Protein AF-A0A4U5LV97-F1 (afdb_monomer_lite)

pLDDT: mean 70.14, std 24.44, range [32.34, 98.31]

Structure (mmCIF, N/CA/C/O backbone):
data_AF-A0A4U5LV97-F1
#
_entry.id   AF-A0A4U5LV97-F1
#
loop_
_atom_site.group_PDB
_atom_site.id
_atom_site.type_symbol
_atom_site.label_atom_id
_atom_site.label_alt_id
_atom_site.label_comp_id
_atom_site.label_asym_id
_atom_site.label_entity_id
_atom_site.label_seq_id
_atom_site.pdbx_PDB_ins_code
_atom_site.Cartn_x
_atom_site.Cartn_y
_atom_site.Cartn_z
_atom_site.occupancy
_atom_site.B_iso_or_equiv
_atom_site.auth_seq_id
_atom_site.auth_comp_id
_atom_site.auth_asym_id
_atom_site.auth_atom_id
_atom_site.pdbx_PDB_model_num
ATOM 1 N N . MET A 1 1 ? 71.949 -24.404 18.103 1.00 37.41 1 MET A N 1
ATOM 2 C CA . MET A 1 1 ? 70.946 -25.163 17.322 1.00 37.41 1 MET A CA 1
ATOM 3 C C . MET A 1 1 ? 69.590 -24.549 17.677 1.00 37.41 1 MET A C 1
ATOM 5 O O . MET A 1 1 ? 69.228 -24.632 18.837 1.00 37.41 1 MET A O 1
ATOM 9 N N . VAL A 1 2 ? 69.086 -23.570 16.902 1.00 35.50 2 VAL A N 1
ATOM 10 C CA . VAL A 1 2 ? 68.100 -23.742 15.792 1.00 35.50 2 VAL A CA 1
ATOM 11 C C . VAL A 1 2 ? 66.784 -24.295 16.378 1.00 35.50 2 VAL A C 1
ATOM 13 O O . VAL A 1 2 ? 66.827 -25.350 16.983 1.00 35.50 2 VAL A O 1
ATOM 16 N N . SER A 1 3 ? 65.591 -23.698 16.304 1.00 36.34 3 SER A N 1
ATOM 17 C CA . SER A 1 3 ? 65.022 -22.690 15.409 1.00 36.34 3 SER A CA 1
ATOM 18 C C . SER A 1 3 ? 63.690 -22.170 15.973 1.00 36.34 3 SER A C 1
ATOM 20 O O . SER A 1 3 ? 62.988 -22.881 16.688 1.00 36.34 3 SER A O 1
ATOM 22 N N . SER A 1 4 ? 63.314 -20.961 15.552 1.00 41.22 4 SER A N 1
ATOM 23 C CA . SER A 1 4 ? 61.936 -20.461 15.457 1.00 41.22 4 SER A CA 1
ATOM 24 C C . SER A 1 4 ? 60.989 -21.461 14.786 1.00 41.22 4 SER A C 1
ATOM 26 O O . SER A 1 4 ? 61.430 -22.149 13.869 1.00 41.22 4 SER A O 1
ATOM 28 N N . SER A 1 5 ? 59.683 -21.421 15.086 1.00 39.91 5 SER A N 1
ATOM 29 C CA . SER A 1 5 ? 58.623 -21.539 14.062 1.00 39.91 5 SER A CA 1
ATOM 30 C C . SER A 1 5 ? 57.229 -21.197 14.592 1.00 39.91 5 SER A C 1
ATOM 32 O O . SER A 1 5 ? 56.853 -21.535 15.707 1.00 39.91 5 SER A O 1
ATOM 34 N N . ARG A 1 6 ? 56.502 -20.478 13.737 1.00 40.50 6 ARG A N 1
ATOM 35 C CA . ARG A 1 6 ? 55.123 -19.990 13.832 1.00 40.50 6 ARG A CA 1
ATOM 36 C C . ARG A 1 6 ? 54.090 -21.065 13.435 1.00 40.50 6 ARG A C 1
ATOM 38 O O . ARG A 1 6 ? 54.462 -22.041 12.797 1.00 40.50 6 ARG A O 1
ATOM 45 N N . VAL A 1 7 ? 52.816 -20.674 13.642 1.00 43.72 7 VAL A N 1
ATOM 46 C CA . VAL A 1 7 ? 51.550 -20.967 12.901 1.00 43.72 7 VAL A CA 1
ATOM 47 C C . VAL A 1 7 ? 50.863 -22.340 13.080 1.00 43.72 7 VAL A C 1
ATOM 49 O O . VAL A 1 7 ? 51.552 -23.291 13.426 1.00 43.72 7 VAL A O 1
ATOM 52 N N . PRO A 1 8 ? 49.550 -22.514 12.737 1.00 46.81 8 PRO A N 1
ATOM 53 C CA . PRO A 1 8 ? 48.423 -21.559 12.585 1.00 46.81 8 PRO A CA 1
ATOM 54 C C . PRO A 1 8 ? 47.023 -22.038 13.086 1.00 46.81 8 PRO A C 1
ATOM 56 O O . PRO A 1 8 ? 46.792 -23.186 13.446 1.00 46.81 8 PRO A O 1
ATOM 59 N N . SER A 1 9 ? 46.090 -21.078 13.004 1.00 39.53 9 SER A N 1
ATOM 60 C CA . SER A 1 9 ? 44.650 -21.093 12.688 1.00 39.53 9 SER A CA 1
ATOM 61 C C . SER A 1 9 ? 43.947 -22.324 12.071 1.00 39.53 9 SER A C 1
ATOM 63 O O . SER A 1 9 ? 44.475 -23.022 11.213 1.00 39.53 9 SER A O 1
ATOM 65 N N . THR A 1 10 ? 42.638 -22.352 12.382 1.00 42.59 10 THR A N 1
ATOM 66 C CA . THR A 1 10 ? 41.458 -22.864 11.639 1.00 42.59 10 THR A CA 1
ATOM 67 C C . THR A 1 10 ? 41.220 -24.372 11.542 1.00 42.59 10 THR A C 1
ATOM 69 O O . THR A 1 10 ? 41.797 -25.053 10.705 1.00 42.59 10 THR A O 1
ATOM 72 N N . LEU A 1 11 ? 40.214 -24.840 12.294 1.00 36.84 11 LEU A N 1
ATOM 73 C CA . LEU A 1 11 ? 39.454 -26.064 12.034 1.00 36.84 11 LEU A CA 1
ATOM 74 C C . LEU A 1 11 ? 37.966 -25.806 12.319 1.00 36.84 11 LEU A C 1
ATOM 76 O O . LEU A 1 11 ? 37.553 -25.760 13.472 1.00 36.84 11 LEU A O 1
ATOM 80 N N . THR A 1 12 ? 37.153 -25.677 11.271 1.00 45.09 12 THR A N 1
ATOM 81 C CA . THR A 1 12 ? 35.814 -26.282 11.265 1.00 45.09 12 THR A CA 1
ATOM 82 C C . THR A 1 12 ? 35.618 -26.965 9.918 1.00 45.09 12 THR A C 1
ATOM 84 O O . THR A 1 12 ? 35.937 -26.423 8.865 1.00 45.09 12 THR A O 1
ATOM 87 N N . VAL A 1 13 ? 35.220 -28.225 10.038 1.00 38.53 13 VAL A N 1
ATOM 88 C CA . VAL A 1 13 ? 35.047 -29.269 9.027 1.00 38.53 13 VAL A CA 1
ATOM 89 C C . VAL A 1 13 ? 33.693 -29.090 8.320 1.00 38.53 13 VAL A C 1
ATOM 91 O O . VAL A 1 13 ? 32.863 -28.331 8.810 1.00 38.53 13 VAL A O 1
ATOM 94 N N . TRP A 1 14 ? 33.488 -29.825 7.218 1.00 35.38 14 TRP A N 1
ATOM 95 C CA . TRP A 1 14 ? 32.284 -29.974 6.374 1.00 35.38 14 TRP A CA 1
ATOM 96 C C . TRP A 1 14 ? 32.288 -29.221 5.032 1.00 35.38 14 TRP A C 1
ATOM 98 O O . TRP A 1 14 ? 31.312 -28.576 4.667 1.00 35.38 14 TRP A O 1
ATOM 108 N N . ASP A 1 15 ? 33.344 -29.435 4.242 1.00 32.78 15 ASP A N 1
ATOM 109 C CA . ASP A 1 15 ? 33.212 -29.603 2.790 1.00 32.78 15 ASP A CA 1
ATOM 110 C C . ASP A 1 15 ? 33.367 -31.095 2.463 1.00 32.78 15 ASP A C 1
ATOM 112 O O . ASP A 1 15 ? 34.447 -31.659 2.628 1.00 32.78 15 ASP A O 1
ATOM 116 N N . VAL A 1 16 ? 32.291 -31.734 1.995 1.00 38.31 16 VAL A N 1
ATOM 117 C CA . VAL A 1 16 ? 32.366 -32.966 1.195 1.00 38.31 16 VAL A CA 1
ATOM 118 C C . VAL A 1 16 ? 31.295 -32.895 0.107 1.00 38.31 16 VAL A C 1
ATOM 120 O O . VAL A 1 16 ? 30.126 -33.202 0.326 1.00 38.31 16 VAL A O 1
ATOM 123 N N . LEU A 1 17 ? 31.731 -32.529 -1.095 1.00 37.53 17 LEU A N 1
ATOM 124 C CA . LEU A 1 17 ? 31.314 -33.218 -2.314 1.00 37.53 17 LEU A CA 1
ATOM 125 C C . LEU A 1 17 ? 32.443 -34.195 -2.680 1.00 37.53 17 LEU A C 1
ATOM 127 O O . LEU A 1 17 ? 33.613 -33.889 -2.443 1.00 37.53 17 LEU A O 1
ATOM 131 N N . PRO A 1 18 ? 32.126 -35.303 -3.362 1.00 47.28 18 PRO A N 1
ATOM 132 C CA . PRO A 1 18 ? 32.806 -35.466 -4.639 1.00 47.28 18 PRO A CA 1
ATOM 133 C C . PRO A 1 18 ? 31.840 -35.793 -5.775 1.00 47.28 18 PRO A C 1
ATOM 135 O O . PRO A 1 18 ? 30.966 -36.652 -5.690 1.00 47.28 18 PRO A O 1
ATOM 138 N N . ALA A 1 19 ? 32.066 -35.095 -6.883 1.00 34.09 19 ALA A N 1
ATOM 139 C CA . ALA A 1 19 ? 31.633 -35.500 -8.205 1.00 34.09 19 ALA A CA 1
ATOM 140 C C . ALA A 1 19 ? 32.510 -36.659 -8.708 1.00 34.09 19 ALA A C 1
ATOM 142 O O . ALA A 1 19 ? 33.699 -36.711 -8.403 1.00 34.09 19 ALA A O 1
ATOM 143 N N . THR A 1 20 ? 31.960 -37.536 -9.551 1.00 36.66 20 THR A N 1
ATOM 144 C CA . THR A 1 20 ? 32.378 -37.651 -10.965 1.00 36.66 20 THR A CA 1
ATOM 145 C C . THR A 1 20 ? 31.580 -38.718 -11.737 1.00 36.66 20 THR A C 1
ATOM 147 O O . THR A 1 20 ? 31.553 -39.877 -11.358 1.00 36.66 20 THR A O 1
ATOM 150 N N . LEU A 1 21 ? 31.014 -38.265 -12.873 1.00 34.69 21 LEU A N 1
ATOM 151 C CA . LEU A 1 21 ? 30.987 -38.894 -14.215 1.00 34.69 21 LEU A CA 1
ATOM 152 C C . LEU A 1 21 ? 30.194 -40.218 -14.385 1.00 34.69 21 LEU A C 1
ATOM 154 O O . LEU A 1 21 ? 30.431 -41.203 -13.710 1.00 34.69 21 LEU A O 1
ATOM 158 N N . LYS A 1 22 ? 29.276 -40.350 -15.355 1.00 32.34 22 LYS A N 1
ATOM 159 C CA . LYS A 1 22 ? 29.507 -40.173 -16.804 1.00 32.34 22 LYS A CA 1
ATOM 160 C C . LYS A 1 22 ? 28.193 -40.008 -17.595 1.00 32.34 22 LYS A C 1
ATOM 162 O O . LYS A 1 22 ? 27.140 -40.489 -17.197 1.00 32.34 22 LYS A O 1
ATOM 167 N N . ALA A 1 23 ? 28.315 -39.320 -18.727 1.00 33.44 23 ALA A N 1
ATOM 168 C CA . ALA A 1 23 ? 27.274 -38.922 -19.666 1.00 33.44 23 ALA A CA 1
ATOM 169 C C . ALA A 1 23 ? 26.669 -40.073 -20.490 1.00 33.44 23 ALA A C 1
ATOM 171 O O . ALA A 1 23 ? 27.368 -41.021 -20.841 1.00 33.44 23 ALA A O 1
ATOM 172 N N . SER A 1 24 ? 25.417 -39.896 -20.916 1.00 33.50 24 SER A N 1
ATOM 173 C CA . SER A 1 24 ? 24.921 -40.248 -22.256 1.00 33.50 24 SER A CA 1
ATOM 174 C C . SER A 1 24 ? 23.687 -39.394 -22.543 1.00 33.50 24 SER A C 1
ATOM 176 O O . SER A 1 24 ? 22.791 -39.287 -21.708 1.00 33.50 24 SER A O 1
ATOM 178 N N . GLY A 1 25 ? 23.709 -38.700 -23.679 1.00 35.88 25 GLY A N 1
ATOM 179 C CA . GLY A 1 25 ? 22.611 -37.865 -24.136 1.00 35.88 25 GLY A CA 1
ATOM 180 C C . GLY A 1 25 ? 21.543 -38.690 -24.835 1.00 35.88 25 GLY A C 1
ATOM 181 O O . GLY A 1 25 ? 21.870 -39.615 -25.563 1.00 35.88 25 GLY A O 1
ATOM 182 N N . ASP A 1 26 ? 20.292 -38.289 -24.646 1.00 33.78 26 ASP A N 1
ATOM 183 C CA . ASP A 1 26 ? 19.258 -38.403 -25.667 1.00 33.78 26 ASP A CA 1
ATOM 184 C C . ASP A 1 26 ? 18.212 -37.319 -25.411 1.00 33.78 26 ASP A C 1
ATOM 186 O O . ASP A 1 26 ? 17.523 -37.287 -24.391 1.00 33.78 26 ASP A O 1
ATOM 190 N N . ASN A 1 27 ? 18.160 -36.365 -26.335 1.00 41.91 27 ASN A N 1
ATOM 191 C CA . ASN A 1 27 ? 17.229 -35.251 -26.340 1.00 41.91 27 ASN A CA 1
ATOM 192 C C . ASN A 1 27 ? 16.311 -35.476 -27.543 1.00 41.91 27 ASN A C 1
ATOM 194 O O . ASN A 1 27 ? 16.689 -35.178 -28.676 1.00 41.91 27 ASN A O 1
ATOM 198 N N . SER A 1 28 ? 15.131 -36.057 -27.313 1.00 38.34 28 SER A N 1
ATOM 199 C CA . SER A 1 28 ? 14.116 -36.213 -28.357 1.00 38.34 28 SER A CA 1
ATOM 200 C C . SER A 1 28 ? 12.694 -35.958 -27.833 1.00 38.34 28 SER A C 1
ATOM 202 O O . SER A 1 28 ? 12.369 -36.326 -26.700 1.00 38.34 28 SER A O 1
ATOM 204 N N . PRO A 1 29 ? 11.842 -35.282 -28.629 1.00 44.22 29 PRO A N 1
ATOM 205 C CA . PRO A 1 29 ? 10.570 -34.716 -28.190 1.00 44.22 29 PRO A CA 1
ATOM 206 C C . PRO A 1 29 ? 9.454 -35.762 -28.039 1.00 44.22 29 PRO A C 1
ATOM 208 O O . PRO A 1 29 ? 9.266 -36.645 -28.872 1.00 44.22 29 PRO A O 1
ATOM 211 N N . ARG A 1 30 ? 8.654 -35.605 -26.977 1.00 44.75 30 ARG A N 1
ATOM 212 C CA . ARG A 1 30 ? 7.454 -36.408 -26.681 1.00 44.75 30 ARG A CA 1
ATOM 213 C C . ARG A 1 30 ? 6.441 -36.379 -27.845 1.00 44.75 30 ARG A C 1
ATOM 215 O O . ARG A 1 30 ? 6.095 -35.284 -28.299 1.00 44.75 30 ARG A O 1
ATOM 222 N N . PRO A 1 31 ? 5.879 -37.528 -28.268 1.00 41.66 31 PRO A N 1
ATOM 223 C CA . PRO A 1 31 ? 4.872 -37.565 -29.319 1.00 41.66 31 PRO A CA 1
ATOM 224 C C . PRO A 1 31 ? 3.500 -37.070 -28.838 1.00 41.66 31 PRO A C 1
ATOM 226 O O . PRO A 1 31 ? 3.046 -37.332 -27.722 1.00 41.66 31 PRO A O 1
ATOM 229 N N . ARG A 1 32 ? 2.846 -36.347 -29.748 1.00 41.28 32 ARG A N 1
ATOM 230 C CA . ARG A 1 32 ? 1.453 -35.889 -29.715 1.00 41.28 32 ARG A CA 1
ATOM 231 C C . ARG A 1 32 ? 0.520 -37.101 -29.813 1.00 41.28 32 ARG A C 1
ATOM 233 O O . ARG A 1 32 ? 0.648 -37.885 -30.747 1.00 41.28 32 ARG A O 1
ATOM 240 N N . ALA A 1 33 ? -0.436 -37.231 -28.897 1.00 39.78 33 ALA A N 1
ATOM 241 C CA . ALA A 1 33 ? -1.522 -38.202 -29.035 1.00 39.78 33 ALA A CA 1
ATOM 242 C C . ALA A 1 33 ? -2.488 -37.771 -30.165 1.00 39.78 33 ALA A C 1
ATOM 244 O O . ALA A 1 33 ? -2.767 -36.571 -30.285 1.00 39.78 33 ALA A O 1
ATOM 245 N N . PRO A 1 34 ? -2.991 -38.705 -30.996 1.00 47.12 34 PRO A N 1
ATOM 246 C CA . PRO A 1 34 ? -3.834 -38.378 -32.135 1.00 47.12 34 PRO A CA 1
ATOM 247 C C . PRO A 1 34 ? -5.306 -38.189 -31.757 1.00 47.12 34 PRO A C 1
ATOM 249 O O . PRO A 1 34 ? -5.880 -38.879 -30.916 1.00 47.12 34 PRO A O 1
ATOM 252 N N . SER A 1 35 ? -5.898 -37.241 -32.470 1.00 39.09 35 SER A N 1
ATOM 253 C CA . SER A 1 35 ? -7.310 -36.910 -32.569 1.00 39.09 35 SER A CA 1
ATOM 254 C C . SER A 1 35 ? -8.163 -38.128 -32.943 1.00 39.09 35 SER A C 1
ATOM 256 O O . SER A 1 35 ? -7.893 -38.786 -33.946 1.00 39.09 35 SER A O 1
ATOM 258 N N . ARG A 1 36 ? -9.251 -38.375 -32.205 1.00 36.50 36 ARG A N 1
ATOM 259 C CA . ARG A 1 36 ? -10.378 -39.182 -32.691 1.00 36.50 36 ARG A CA 1
ATOM 260 C C . ARG A 1 36 ? -11.544 -38.258 -33.010 1.00 36.50 36 ARG A C 1
ATOM 262 O O . ARG A 1 36 ? -12.063 -37.573 -32.134 1.00 36.50 36 ARG A O 1
ATOM 269 N N . ALA A 1 37 ? -11.890 -38.232 -34.288 1.00 36.97 37 ALA A N 1
ATOM 270 C CA . ALA A 1 37 ? -13.072 -37.586 -34.819 1.00 36.97 37 ALA A CA 1
ATOM 271 C C . ALA A 1 37 ? -14.254 -38.568 -34.867 1.00 36.97 37 ALA A C 1
ATOM 273 O O . ALA A 1 37 ? -14.058 -39.777 -34.987 1.00 36.97 37 ALA A O 1
ATOM 274 N N . SER A 1 38 ? -15.443 -37.960 -34.889 1.00 39.91 38 SER A N 1
ATOM 275 C CA . SER A 1 38 ? -16.701 -38.445 -35.476 1.00 39.91 38 SER A CA 1
ATOM 276 C C . SER A 1 38 ? -17.611 -39.310 -34.604 1.00 39.91 38 SER A C 1
ATOM 278 O O . SER A 1 38 ? -17.208 -40.345 -34.086 1.00 39.91 38 SER A O 1
ATOM 280 N N . GLY A 1 39 ? -18.890 -38.919 -34.545 1.00 35.56 39 GLY A N 1
ATOM 281 C CA . GLY A 1 39 ? -19.971 -39.830 -34.167 1.00 35.56 39 GLY A CA 1
ATOM 282 C C . GLY A 1 39 ? -21.166 -39.176 -33.489 1.00 35.56 39 GLY A C 1
ATOM 283 O O . GLY A 1 39 ? -21.361 -39.321 -32.290 1.00 35.56 39 GLY A O 1
ATOM 284 N N . THR A 1 40 ? -21.979 -38.479 -34.268 1.00 42.47 40 THR A N 1
ATOM 285 C CA . THR A 1 40 ? -23.364 -38.100 -33.975 1.00 42.47 40 THR A CA 1
ATOM 286 C C . THR A 1 40 ? -24.168 -39.289 -33.425 1.00 42.47 40 THR A C 1
ATOM 288 O O . THR A 1 40 ? -24.252 -40.320 -34.082 1.00 42.47 40 THR A O 1
ATOM 291 N N . SER A 1 41 ? -24.806 -39.148 -32.261 1.00 34.41 41 SER A N 1
ATOM 292 C CA . SER A 1 41 ? -26.048 -39.866 -31.930 1.00 34.41 41 SER A CA 1
ATOM 293 C C . SER A 1 41 ? -26.779 -39.176 -30.775 1.00 34.41 41 SER A C 1
ATOM 295 O O . SER A 1 41 ? -26.221 -38.902 -29.716 1.00 34.41 41 SER A O 1
ATOM 297 N N . SER A 1 42 ? -28.032 -38.827 -31.050 1.00 38.59 42 SER A N 1
ATOM 298 C CA . SER A 1 42 ? -29.007 -38.227 -30.141 1.00 38.59 42 SER A CA 1
ATOM 299 C C . SER A 1 42 ? -29.320 -39.131 -28.936 1.00 38.59 42 SER A C 1
ATOM 301 O O . SER A 1 42 ? -29.178 -40.351 -29.036 1.00 38.59 42 SER A O 1
ATOM 303 N N . PRO A 1 43 ? -29.792 -38.569 -27.806 1.00 45.97 43 PRO A N 1
ATOM 304 C CA . PRO A 1 43 ? -30.031 -39.328 -26.586 1.00 45.97 43 PRO A CA 1
ATOM 305 C C . PRO A 1 43 ? -31.367 -40.081 -26.651 1.00 45.97 43 PRO A C 1
ATOM 307 O O . PRO A 1 43 ? -32.412 -39.486 -26.908 1.00 45.97 43 PRO A O 1
ATOM 310 N N . GLN A 1 44 ? -31.347 -41.383 -26.360 1.00 35.38 44 GLN A N 1
ATOM 311 C CA . GLN A 1 44 ? -32.550 -42.139 -26.014 1.00 35.38 44 GLN A CA 1
ATOM 312 C C . GLN A 1 44 ? -32.761 -42.063 -24.501 1.00 35.38 44 GLN A C 1
ATOM 314 O O . GLN A 1 44 ? -32.093 -42.732 -23.717 1.00 35.38 44 GLN A O 1
ATOM 319 N N . SER A 1 45 ? -33.693 -41.208 -24.094 1.00 38.41 45 SER A N 1
ATOM 320 C CA . SER A 1 45 ? -34.262 -41.176 -22.751 1.00 38.41 45 SER A CA 1
ATOM 321 C C . SER A 1 45 ? -35.427 -42.165 -22.675 1.00 38.41 45 SER A C 1
ATOM 323 O O . SER A 1 45 ? -36.515 -41.875 -23.174 1.00 38.41 45 SER A O 1
ATOM 325 N N . SER A 1 46 ? -35.216 -43.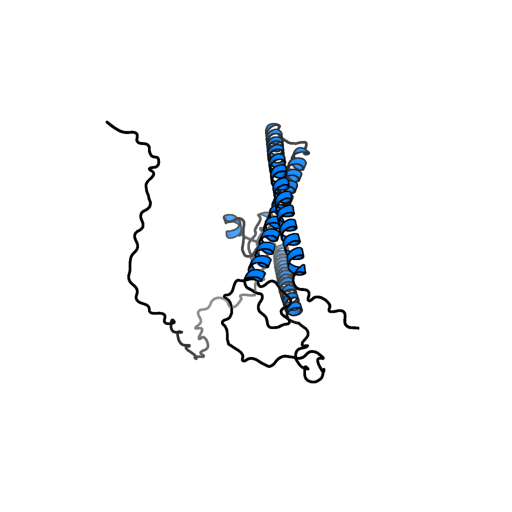319 -22.041 1.00 46.78 46 SER A N 1
ATOM 326 C CA . SER A 1 46 ? -36.300 -44.192 -21.587 1.00 46.78 46 SER A CA 1
ATOM 327 C C . SER A 1 46 ? -36.836 -43.688 -20.247 1.00 46.78 46 SER A C 1
ATOM 329 O O . SER A 1 46 ? -36.116 -43.578 -19.255 1.00 46.78 46 SER A O 1
ATOM 331 N N . SER A 1 47 ? -38.119 -43.361 -20.265 1.00 46.56 47 SER A N 1
ATOM 332 C CA . SER A 1 47 ? -38.953 -42.836 -19.194 1.00 46.56 47 SER A CA 1
ATOM 333 C C . SER A 1 47 ? -39.018 -43.722 -17.948 1.00 46.56 47 SER A C 1
ATOM 335 O O . SER A 1 47 ? -39.378 -44.895 -18.020 1.00 46.56 47 SER A O 1
ATOM 337 N N . SER A 1 48 ? -38.833 -43.112 -16.780 1.00 45.78 48 SER A N 1
ATOM 338 C CA . SER A 1 48 ? -39.517 -43.506 -15.545 1.00 45.78 48 SER A CA 1
ATOM 339 C C . SER A 1 48 ? -39.871 -42.228 -14.795 1.00 45.78 48 SER A C 1
ATOM 341 O O . SER A 1 48 ? -39.007 -41.435 -14.429 1.00 45.78 48 SER A O 1
ATOM 343 N N . GLY A 1 49 ? -41.173 -41.965 -14.733 1.00 44.16 49 GLY A N 1
ATOM 344 C CA . GLY A 1 49 ? -41.736 -40.658 -14.438 1.00 44.16 49 GLY A CA 1
ATOM 345 C C . GLY A 1 49 ? -41.468 -40.162 -13.023 1.00 44.16 49 GLY A C 1
ATOM 346 O O . GLY A 1 49 ? -41.625 -40.894 -12.050 1.00 44.16 49 GLY A O 1
ATOM 347 N N . ARG A 1 50 ? -41.163 -38.866 -12.936 1.00 40.41 50 ARG A N 1
ATOM 348 C CA . ARG A 1 50 ? -41.572 -37.982 -11.841 1.00 40.41 50 ARG A CA 1
ATOM 349 C C . ARG A 1 50 ? -41.486 -36.526 -12.315 1.00 40.41 50 ARG A C 1
ATOM 351 O O . ARG A 1 50 ? -40.409 -35.976 -12.487 1.00 40.41 50 ARG A O 1
ATOM 358 N N . SER A 1 51 ? -42.664 -35.954 -12.554 1.00 41.28 51 SER A N 1
ATOM 359 C CA . SER A 1 51 ? -42.971 -34.518 -12.517 1.00 41.28 51 SER A CA 1
ATOM 360 C C . SER A 1 51 ? -42.165 -33.598 -13.440 1.00 41.28 51 SER A C 1
ATOM 362 O O . SER A 1 51 ? -41.272 -32.865 -13.020 1.00 41.28 51 SER A O 1
ATOM 364 N N . ASN A 1 52 ? -42.597 -33.542 -14.699 1.00 44.47 52 ASN A N 1
ATOM 365 C CA . ASN A 1 52 ? -42.295 -32.454 -15.622 1.00 44.47 52 ASN A CA 1
ATOM 366 C C . ASN A 1 52 ? -43.078 -31.185 -15.226 1.00 44.47 52 ASN A C 1
ATOM 368 O O . ASN A 1 52 ? -44.051 -30.822 -15.875 1.00 44.47 52 ASN A O 1
ATOM 372 N N . THR A 1 53 ? -42.674 -30.551 -14.122 1.00 45.81 53 THR A N 1
ATOM 373 C CA . THR A 1 53 ? -43.010 -29.164 -13.758 1.00 45.81 53 THR A CA 1
ATOM 374 C C . THR A 1 53 ? -41.904 -28.574 -12.876 1.00 45.81 53 THR A C 1
ATOM 376 O O . THR A 1 53 ? -42.182 -28.063 -11.793 1.00 45.81 53 THR A O 1
ATOM 379 N N . SER A 1 54 ? -40.635 -28.597 -13.294 1.00 47.19 54 SER A N 1
ATOM 380 C CA . SER A 1 54 ? -39.720 -27.575 -12.773 1.00 47.19 54 SER A CA 1
ATOM 381 C C . SER A 1 54 ? -39.956 -26.314 -13.594 1.00 47.19 54 SER A C 1
ATOM 383 O O . SER A 1 54 ? -39.220 -26.003 -14.532 1.00 47.19 54 SER A O 1
ATOM 385 N N . LYS A 1 55 ? -41.016 -25.581 -13.223 1.00 41.53 55 LYS A N 1
ATOM 386 C CA . LYS A 1 55 ? -40.985 -24.121 -13.317 1.00 41.53 55 LYS A CA 1
ATOM 387 C C . LYS A 1 55 ? -39.567 -23.705 -12.936 1.00 41.53 55 LYS A C 1
ATOM 389 O O . LYS A 1 55 ? -39.035 -24.215 -11.949 1.00 41.53 55 LYS A O 1
ATOM 394 N N . PHE A 1 56 ? -38.944 -22.862 -13.749 1.00 49.41 56 PHE A N 1
ATOM 395 C CA . PHE A 1 56 ? -37.732 -22.159 -13.361 1.00 49.41 56 PHE A CA 1
ATOM 396 C C . PHE A 1 56 ? -38.084 -21.331 -12.124 1.00 49.41 56 PHE A C 1
ATOM 398 O O . PHE A 1 56 ? -38.462 -20.168 -12.233 1.00 49.41 56 PHE A O 1
ATOM 405 N N . GLU A 1 57 ? -38.047 -21.974 -10.957 1.00 54.62 57 GLU A N 1
ATOM 406 C CA . GLU A 1 57 ? -38.115 -21.310 -9.675 1.00 54.62 57 GLU A CA 1
ATOM 407 C C . GLU A 1 57 ? -36.953 -20.326 -9.689 1.00 54.62 57 GLU A C 1
ATOM 409 O O . GLU A 1 57 ? -35.807 -20.711 -9.972 1.00 54.62 57 GLU A O 1
ATOM 414 N N . PRO A 1 58 ? -37.252 -19.036 -9.529 1.00 53.84 58 PRO A N 1
ATOM 415 C CA . PRO A 1 58 ? -36.266 -18.008 -9.735 1.00 53.84 58 PRO A CA 1
ATOM 416 C C . PRO A 1 58 ? -35.129 -18.241 -8.743 1.00 53.84 58 PRO A C 1
ATOM 418 O O . PRO A 1 58 ? -35.334 -18.464 -7.550 1.00 53.84 58 PRO A O 1
ATOM 421 N N . ASN A 1 59 ? -33.909 -18.224 -9.280 1.00 74.00 59 ASN A N 1
ATOM 422 C CA . ASN A 1 59 ? -32.688 -18.624 -8.588 1.00 74.00 59 ASN A CA 1
ATOM 423 C C . ASN A 1 59 ? -32.546 -17.923 -7.213 1.00 74.00 59 ASN A C 1
ATOM 425 O O . ASN A 1 59 ? -31.901 -18.447 -6.328 1.00 74.00 59 ASN A O 1
ATOM 429 N N . TRP A 1 60 ? -33.207 -16.790 -6.958 1.00 79.50 60 TRP A N 1
ATOM 430 C CA . TRP A 1 60 ? -33.146 -16.073 -5.682 1.00 79.50 60 TRP A CA 1
ATOM 431 C C . TRP A 1 60 ? -33.539 -16.869 -4.423 1.00 79.50 60 TRP A C 1
ATOM 433 O O . TRP A 1 60 ? -33.033 -16.538 -3.353 1.00 79.50 60 TRP A O 1
ATOM 443 N N . ALA A 1 61 ? -34.383 -17.906 -4.509 1.00 80.62 61 ALA A N 1
ATOM 444 C CA . ALA A 1 61 ? -34.921 -18.594 -3.320 1.00 80.62 61 ALA A CA 1
ATOM 445 C C . ALA A 1 61 ? -33.854 -19.274 -2.444 1.00 80.62 61 ALA A C 1
ATOM 447 O O . ALA A 1 61 ? -34.049 -19.466 -1.248 1.00 80.62 61 ALA A O 1
ATOM 448 N N . LYS A 1 62 ? -32.706 -19.624 -3.032 1.00 84.06 62 LYS A N 1
ATOM 449 C CA . LYS A 1 62 ? -31.570 -20.246 -2.328 1.00 84.06 62 LYS A CA 1
ATOM 450 C C . LYS A 1 62 ? -30.391 -19.291 -2.163 1.00 84.06 62 LYS A C 1
ATOM 452 O O . LYS A 1 62 ? -29.315 -19.713 -1.746 1.00 84.06 62 LYS A O 1
ATOM 457 N N . LEU A 1 63 ? -30.534 -18.041 -2.602 1.00 88.62 63 LEU A N 1
ATOM 458 C CA . LEU A 1 63 ? -29.432 -17.093 -2.660 1.00 88.62 63 LEU A CA 1
ATOM 459 C C . LEU A 1 63 ? -29.196 -16.476 -1.287 1.00 88.62 63 LEU A C 1
ATOM 461 O O . LEU A 1 63 ? -30.109 -15.915 -0.684 1.00 88.62 63 LEU A O 1
ATOM 465 N N . LYS A 1 64 ? -27.943 -16.545 -0.832 1.00 86.81 64 LYS A N 1
ATOM 466 C CA . LYS A 1 64 ? -27.484 -16.016 0.453 1.00 86.81 64 LYS A CA 1
ATOM 467 C C . LYS A 1 64 ? -28.322 -16.505 1.644 1.00 86.81 64 LYS A C 1
ATOM 469 O O . LYS A 1 64 ? -28.443 -15.811 2.639 1.00 86.81 64 LYS A O 1
ATOM 474 N N . THR A 1 65 ? -28.877 -17.713 1.571 1.00 90.31 65 THR A N 1
ATOM 475 C CA . THR A 1 65 ? -29.610 -18.336 2.690 1.00 90.31 65 THR A CA 1
ATOM 476 C C . THR A 1 65 ? -28.698 -19.116 3.637 1.00 90.31 65 THR A C 1
ATOM 478 O O . THR A 1 65 ? -29.072 -19.421 4.761 1.00 90.31 65 THR A O 1
ATOM 481 N N . GLU A 1 66 ? -27.479 -19.437 3.202 1.00 91.88 66 GLU A N 1
ATOM 482 C CA . GLU A 1 66 ? -26.487 -20.159 3.998 1.00 91.88 66 GLU A CA 1
ATOM 483 C C . GLU A 1 66 ? -25.130 -19.449 3.967 1.00 91.88 66 GLU A C 1
ATOM 485 O O . GLU A 1 66 ? -24.768 -18.799 2.982 1.00 91.88 66 GLU A O 1
ATOM 490 N N . MET A 1 67 ? -24.353 -19.613 5.042 1.00 92.56 67 MET A N 1
ATOM 491 C CA . MET A 1 67 ? -23.000 -19.068 5.168 1.00 92.56 67 MET A CA 1
ATOM 492 C C . MET A 1 67 ? -22.007 -19.794 4.247 1.00 92.56 67 MET A C 1
ATOM 494 O O . MET A 1 67 ? -21.923 -21.025 4.222 1.00 92.56 67 MET A O 1
ATOM 498 N N . CYS A 1 68 ? -21.181 -19.026 3.542 1.00 93.94 68 CYS A N 1
ATOM 499 C CA . CYS A 1 68 ? -20.141 -19.535 2.658 1.00 93.94 68 CYS A CA 1
ATOM 500 C C . CYS A 1 68 ? -19.074 -20.297 3.448 1.00 93.94 68 CYS A C 1
ATOM 502 O O . CYS A 1 68 ? -18.380 -19.741 4.302 1.00 93.94 68 CYS A O 1
ATOM 504 N N . ARG A 1 69 ? -18.890 -21.581 3.126 1.00 94.12 69 ARG A N 1
ATOM 505 C CA . ARG A 1 69 ? -17.941 -22.458 3.830 1.00 94.12 69 ARG A CA 1
ATOM 506 C C . ARG A 1 69 ? -16.488 -22.022 3.640 1.00 94.12 69 ARG A C 1
ATOM 508 O O . ARG A 1 69 ? -15.735 -22.037 4.605 1.00 94.12 69 ARG A O 1
ATOM 515 N N . ASN A 1 70 ? -16.102 -21.625 2.428 1.00 93.31 70 ASN A N 1
ATOM 516 C CA . ASN A 1 70 ? -14.744 -21.157 2.129 1.00 93.31 70 ASN A CA 1
ATOM 517 C C . ASN A 1 70 ? -14.441 -19.843 2.850 1.00 93.31 70 ASN A C 1
ATOM 519 O O . ASN A 1 70 ? -13.395 -19.713 3.475 1.00 93.31 70 ASN A O 1
ATOM 523 N N . PHE A 1 71 ? -15.394 -18.906 2.854 1.00 94.50 71 PHE A N 1
ATOM 524 C CA . PHE A 1 71 ? -15.223 -17.652 3.581 1.00 94.50 71 PHE A CA 1
ATOM 525 C C . PHE A 1 71 ? -15.132 -17.882 5.095 1.00 94.50 71 PHE A C 1
ATOM 527 O O . PHE A 1 71 ? -14.252 -17.330 5.742 1.00 94.50 71 PHE A O 1
ATOM 534 N N . LYS A 1 72 ? -15.973 -18.763 5.652 1.00 92.88 72 LYS A N 1
ATOM 535 C CA . LYS A 1 72 ? -15.925 -19.127 7.076 1.00 92.88 72 LYS A CA 1
ATOM 536 C C . LYS A 1 72 ? -14.609 -19.807 7.480 1.00 92.88 72 LYS A C 1
ATOM 538 O O . LYS A 1 72 ? -14.171 -19.627 8.610 1.00 92.88 72 LYS A O 1
ATOM 543 N N . LYS A 1 73 ? -14.005 -20.607 6.593 1.00 93.12 73 LYS A N 1
ATOM 544 C CA . LYS A 1 73 ? -12.753 -21.335 6.865 1.00 93.12 73 LYS A CA 1
ATOM 545 C C . LYS A 1 73 ? -11.506 -20.473 6.668 1.00 93.12 73 LYS A C 1
ATOM 547 O O . LYS A 1 73 ? -10.667 -20.418 7.556 1.00 93.12 73 LYS A O 1
ATOM 552 N N . ASP A 1 74 ? -11.404 -19.798 5.526 1.00 90.75 74 ASP A N 1
ATOM 553 C CA . ASP A 1 74 ? -10.167 -19.141 5.083 1.00 90.75 74 ASP A CA 1
ATOM 554 C C . ASP A 1 74 ? -10.230 -17.606 5.172 1.00 90.75 74 ASP A C 1
ATOM 556 O O . ASP A 1 74 ? -9.267 -16.915 4.825 1.00 90.75 74 ASP A O 1
ATOM 560 N N . GLY A 1 75 ? -11.385 -17.046 5.553 1.00 91.88 75 GLY A N 1
ATOM 561 C CA . GLY A 1 75 ? -11.660 -15.604 5.513 1.00 91.88 75 GLY A CA 1
ATOM 562 C C . GLY A 1 75 ? -11.717 -15.028 4.093 1.00 91.88 75 GLY A C 1
ATOM 563 O O . GLY A 1 75 ? -11.775 -13.812 3.911 1.00 91.88 75 GLY A O 1
ATOM 564 N N . ARG A 1 76 ? -11.642 -15.882 3.064 1.00 90.94 76 ARG A N 1
ATOM 565 C CA . ARG A 1 76 ? -11.578 -15.500 1.650 1.00 90.94 76 ARG A CA 1
ATOM 566 C C . ARG A 1 76 ? -12.408 -16.449 0.797 1.00 90.94 76 ARG A C 1
ATOM 568 O O . ARG A 1 76 ? -12.464 -17.648 1.038 1.00 90.94 76 ARG A O 1
ATOM 575 N N . CYS A 1 77 ? -13.048 -15.896 -0.227 1.00 92.12 77 CYS A N 1
ATOM 576 C CA . CYS A 1 77 ? -13.828 -16.648 -1.202 1.00 92.12 77 CYS A CA 1
ATOM 577 C C . CYS A 1 77 ? -13.460 -16.191 -2.614 1.00 92.12 77 CYS A C 1
ATOM 579 O O . CYS A 1 77 ? -13.420 -14.991 -2.887 1.00 92.12 77 CYS A O 1
ATOM 581 N N . GLU A 1 78 ? -13.242 -17.146 -3.516 1.00 90.25 78 GLU A N 1
ATOM 582 C CA . GLU A 1 78 ? -12.881 -16.903 -4.919 1.00 90.25 78 GLU A CA 1
ATOM 583 C C . GLU A 1 78 ? -13.969 -16.143 -5.692 1.00 90.25 78 GLU A C 1
ATOM 585 O O . GLU A 1 78 ? -13.671 -15.381 -6.610 1.00 90.25 78 GLU A O 1
ATOM 590 N N . PHE A 1 79 ? -15.233 -16.307 -5.289 1.00 86.94 79 PHE A N 1
ATOM 591 C CA . PHE A 1 79 ? -16.385 -15.649 -5.910 1.00 86.94 79 PHE A CA 1
ATOM 592 C C . PHE A 1 79 ? -16.684 -14.261 -5.329 1.00 86.94 79 PHE A C 1
ATOM 594 O O . PHE A 1 79 ? -17.522 -13.538 -5.875 1.00 86.94 79 PHE A O 1
ATOM 601 N N . ALA A 1 80 ? -15.997 -13.870 -4.247 1.00 89.44 80 ALA A N 1
ATOM 602 C CA . ALA A 1 80 ? -16.150 -12.581 -3.576 1.00 89.44 80 ALA A CA 1
ATOM 603 C C . ALA A 1 80 ? -17.633 -12.174 -3.420 1.00 89.44 80 ALA A C 1
ATOM 605 O O . ALA A 1 80 ? -18.460 -12.964 -2.979 1.00 89.44 80 ALA A O 1
ATOM 606 N N . LYS A 1 81 ? -17.999 -10.952 -3.796 1.00 87.44 81 LYS A N 1
ATOM 607 C CA . LYS A 1 81 ? -19.359 -10.415 -3.649 1.00 87.44 81 LYS A CA 1
ATOM 608 C C . LYS A 1 81 ? -20.393 -11.034 -4.611 1.00 87.44 81 LYS A C 1
ATOM 610 O O . LYS A 1 81 ? -21.591 -10.942 -4.356 1.00 87.44 81 LYS A O 1
ATOM 615 N N . THR A 1 82 ? -19.939 -11.768 -5.634 1.00 88.50 82 THR A N 1
ATOM 616 C CA . THR A 1 82 ? -20.806 -12.564 -6.524 1.00 88.50 82 THR A CA 1
ATOM 617 C C . THR A 1 82 ? -21.088 -13.975 -6.002 1.00 88.50 82 THR A C 1
ATOM 619 O O . THR A 1 82 ? -21.731 -14.769 -6.694 1.00 88.50 82 THR A O 1
ATOM 622 N N . CYS A 1 83 ? -20.591 -14.308 -4.805 1.00 90.62 83 CYS A N 1
ATOM 623 C CA . CYS A 1 83 ? -20.828 -15.595 -4.171 1.00 90.62 83 CYS A CA 1
ATOM 624 C C . CYS A 1 83 ? -22.323 -15.819 -3.920 1.00 90.62 83 CYS A C 1
ATOM 626 O O . CYS A 1 83 ? -23.058 -14.919 -3.515 1.00 90.62 83 CYS A O 1
ATOM 628 N N . TRP A 1 84 ? -22.751 -17.058 -4.147 1.00 90.44 84 TRP A N 1
ATOM 629 C CA . TRP A 1 84 ? -24.120 -17.494 -3.905 1.00 90.44 84 TRP A CA 1
ATOM 630 C C . TRP A 1 84 ? -24.468 -17.579 -2.412 1.00 90.44 84 TRP A C 1
ATOM 632 O O . TRP A 1 84 ? -25.630 -17.525 -2.024 1.00 90.44 84 TRP A O 1
ATOM 642 N N . TYR A 1 85 ? -23.452 -17.722 -1.570 1.00 92.88 85 TYR A N 1
ATOM 643 C CA . TYR A 1 85 ? -23.576 -17.908 -0.133 1.00 92.88 85 TYR A CA 1
ATOM 644 C C . TYR A 1 85 ? -23.198 -16.617 0.600 1.00 92.88 85 TYR A C 1
ATOM 646 O O . TYR A 1 85 ? -22.401 -15.823 0.099 1.00 92.88 85 TYR A O 1
ATOM 654 N N . ALA A 1 86 ? -23.754 -16.413 1.790 1.00 91.88 86 ALA A N 1
ATOM 655 C CA . ALA A 1 86 ? -23.495 -15.235 2.611 1.00 91.88 86 ALA A CA 1
ATOM 656 C C . ALA A 1 86 ? -22.042 -15.213 3.115 1.00 91.88 86 ALA A C 1
ATOM 658 O O . ALA A 1 86 ? -21.499 -16.256 3.484 1.00 91.88 86 ALA A O 1
ATOM 659 N N . HIS A 1 87 ? -21.399 -14.043 3.134 1.00 91.94 87 HIS A N 1
ATOM 660 C CA . HIS A 1 87 ? -20.058 -13.859 3.716 1.00 91.94 87 HIS A CA 1
ATOM 661 C C . HIS A 1 87 ? -20.089 -13.240 5.122 1.00 91.94 87 HIS A C 1
ATOM 663 O O . HIS A 1 87 ? -19.101 -13.326 5.843 1.00 91.94 87 HIS A O 1
ATOM 669 N N . SER A 1 88 ? -21.219 -12.667 5.536 1.00 88.94 88 SER A N 1
ATOM 670 C CA . SER A 1 88 ? -21.453 -12.146 6.889 1.00 88.94 88 SER A CA 1
ATOM 671 C C . SER A 1 88 ? -22.791 -12.676 7.411 1.00 88.94 88 SER A C 1
ATOM 673 O O . SER A 1 88 ? -23.654 -12.997 6.589 1.00 88.94 88 SER A O 1
ATOM 675 N N . PRO A 1 89 ? -23.010 -12.765 8.736 1.00 88.31 89 PRO A N 1
ATOM 676 C CA . PRO A 1 89 ? -24.330 -13.053 9.296 1.00 88.31 89 PRO A CA 1
ATOM 677 C C . PRO A 1 89 ? -25.404 -12.082 8.791 1.00 88.31 89 PRO A C 1
ATOM 679 O O . PRO A 1 89 ? -26.520 -12.505 8.524 1.00 88.31 89 PRO A O 1
ATOM 682 N N . ASP A 1 90 ? -25.029 -10.823 8.546 1.00 87.44 90 ASP A N 1
ATOM 683 C CA . ASP A 1 90 ? -25.925 -9.778 8.024 1.00 87.44 90 ASP A CA 1
ATOM 684 C C . ASP A 1 90 ? -26.361 -10.020 6.573 1.00 87.44 90 ASP A C 1
ATOM 686 O O . ASP A 1 90 ? -27.321 -9.425 6.092 1.00 87.44 90 ASP A O 1
ATOM 690 N N . GLU A 1 91 ? -25.634 -10.872 5.845 1.00 87.50 91 GLU A N 1
ATOM 691 C CA . GLU A 1 91 ? -25.988 -11.246 4.480 1.00 87.50 91 GLU A CA 1
ATOM 692 C C . GLU A 1 91 ? -26.870 -12.499 4.421 1.00 87.50 91 GLU A C 1
ATOM 694 O O . GLU A 1 91 ? -27.360 -12.816 3.336 1.00 87.50 91 GLU A O 1
ATOM 699 N N . ILE A 1 92 ? -27.048 -13.225 5.535 1.00 89.81 92 ILE A N 1
ATOM 700 C CA . ILE A 1 92 ? -27.892 -14.423 5.578 1.00 89.81 92 ILE A CA 1
ATOM 701 C C . ILE A 1 92 ? -29.360 -14.002 5.531 1.00 89.81 92 ILE A C 1
ATOM 703 O O . ILE A 1 92 ? -29.821 -13.198 6.336 1.00 89.81 92 ILE A O 1
ATOM 707 N N . ARG A 1 93 ? -30.108 -14.597 4.607 1.00 87.94 93 ARG A N 1
ATOM 708 C CA . ARG A 1 93 ? -31.548 -14.404 4.449 1.00 87.94 93 ARG A CA 1
ATOM 709 C C . ARG A 1 93 ? -32.350 -15.638 4.822 1.00 87.94 93 ARG A C 1
ATOM 711 O O . ARG A 1 93 ? -31.894 -16.765 4.632 1.00 87.94 93 ARG A O 1
ATOM 718 N N . SER A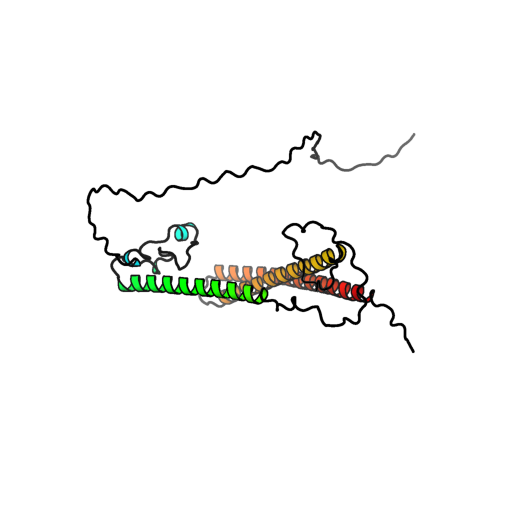 1 94 ? -33.602 -15.415 5.201 1.00 84.31 94 SER A N 1
ATOM 719 C CA . SER A 1 94 ? -34.612 -16.468 5.232 1.00 84.31 94 SER A CA 1
ATOM 720 C C . SER A 1 94 ? -35.024 -16.832 3.802 1.00 84.31 94 SER A C 1
ATOM 722 O O . SER A 1 94 ? -35.119 -15.971 2.919 1.00 84.31 94 SER A O 1
ATOM 724 N N . SER A 1 95 ? -35.284 -18.115 3.552 1.00 78.81 95 SER A N 1
ATOM 725 C CA . SER A 1 95 ? -35.723 -18.608 2.238 1.00 78.81 95 SER A CA 1
ATOM 726 C C . SER A 1 95 ? -37.072 -18.032 1.790 1.00 78.81 95 SER A C 1
ATOM 728 O O . SER A 1 95 ? -37.350 -17.995 0.592 1.00 78.81 95 SER A O 1
ATOM 730 N N . ASP A 1 96 ? -37.884 -17.545 2.729 1.00 82.88 96 ASP A N 1
ATOM 731 C CA . ASP A 1 96 ? -39.259 -17.101 2.473 1.00 82.88 96 ASP A CA 1
ATOM 732 C C . ASP A 1 96 ? -39.353 -15.630 2.023 1.00 82.88 96 ASP A C 1
ATOM 734 O O . ASP A 1 96 ? -40.341 -15.207 1.417 1.00 82.88 96 ASP A O 1
ATOM 738 N N . ASP A 1 97 ? -38.292 -14.849 2.230 1.00 84.06 97 ASP A N 1
ATOM 739 C CA . ASP A 1 97 ? -38.303 -13.391 2.090 1.00 84.06 97 ASP A CA 1
ATOM 740 C C . ASP A 1 97 ? -38.132 -12.931 0.627 1.00 84.06 97 ASP A C 1
ATOM 742 O O . ASP A 1 97 ? -37.111 -12.353 0.280 1.00 84.06 97 ASP A O 1
ATOM 746 N N . LYS A 1 98 ? -39.061 -13.196 -0.291 1.00 83.62 98 LYS A N 1
ATOM 747 C CA . LYS A 1 98 ? -38.841 -13.036 -1.756 1.00 83.62 98 LYS A CA 1
ATOM 748 C C . LYS A 1 98 ? -38.142 -11.741 -2.203 1.00 83.62 98 LYS A C 1
ATOM 750 O O . LYS A 1 98 ? -37.204 -11.781 -3.002 1.00 83.62 98 LYS A O 1
ATOM 755 N N . GLU A 1 99 ? -38.555 -10.608 -1.644 1.00 85.88 99 GLU A N 1
ATOM 756 C CA . GLU A 1 99 ? -38.078 -9.275 -2.019 1.00 85.88 99 GLU A CA 1
ATOM 757 C C . GLU A 1 99 ? -36.560 -9.115 -1.865 1.00 85.88 99 GLU A C 1
ATOM 759 O O . GLU A 1 99 ? -35.867 -8.738 -2.815 1.00 85.88 99 GLU A O 1
ATOM 764 N N . SER A 1 100 ? -36.002 -9.453 -0.700 1.00 84.50 100 SER A N 1
ATOM 765 C CA . SER A 1 100 ? -34.562 -9.279 -0.493 1.00 84.50 100 SER A CA 1
ATOM 766 C C . SER A 1 100 ? -33.726 -10.336 -1.235 1.00 84.50 100 SER A C 1
ATOM 768 O O . SER A 1 100 ? -32.537 -10.121 -1.465 1.00 84.50 100 SER A O 1
ATOM 770 N N . GLY A 1 101 ? -34.335 -11.434 -1.698 1.00 85.00 101 GLY A N 1
ATOM 771 C CA . GLY A 1 101 ? -33.675 -12.454 -2.518 1.00 85.00 101 GLY A CA 1
ATOM 772 C C . GLY A 1 101 ? -33.512 -11.960 -3.945 1.00 85.00 101 GLY A C 1
ATOM 773 O O . GLY A 1 101 ? -32.428 -12.047 -4.527 1.00 85.00 101 GLY A O 1
ATOM 774 N N . GLU A 1 102 ? -34.575 -11.378 -4.494 1.00 87.19 102 GLU A N 1
ATOM 775 C CA . GLU A 1 102 ? -34.533 -10.705 -5.788 1.00 87.19 102 GLU A CA 1
ATOM 776 C C . GLU A 1 102 ? -33.587 -9.502 -5.768 1.00 87.19 102 GLU A C 1
ATOM 778 O O . GLU A 1 102 ? -32.827 -9.305 -6.720 1.00 87.19 102 GLU A O 1
ATOM 783 N N . ALA A 1 103 ? -33.569 -8.732 -4.676 1.00 88.12 103 ALA A N 1
ATOM 784 C CA . ALA A 1 103 ? -32.617 -7.639 -4.495 1.00 88.12 103 ALA A CA 1
ATOM 785 C C . ALA A 1 103 ? -31.164 -8.145 -4.488 1.00 88.12 103 ALA A C 1
ATOM 787 O O . ALA A 1 103 ? -30.322 -7.615 -5.218 1.00 88.12 103 ALA A O 1
ATOM 788 N N . ALA A 1 104 ? -30.870 -9.215 -3.741 1.00 87.00 104 ALA A N 1
ATOM 789 C CA . ALA A 1 104 ? -29.546 -9.834 -3.723 1.00 87.00 104 ALA A CA 1
ATOM 790 C C . ALA A 1 104 ? -29.127 -10.343 -5.115 1.00 87.00 104 ALA A C 1
ATOM 792 O O . ALA A 1 104 ? -27.983 -10.146 -5.532 1.00 87.00 104 ALA A O 1
ATOM 793 N N . LEU A 1 105 ? -30.053 -10.937 -5.872 1.00 89.00 105 LEU A N 1
ATOM 794 C CA . LEU A 1 105 ? -29.779 -11.426 -7.223 1.00 89.00 105 LEU A CA 1
ATOM 795 C C . LEU A 1 105 ? -29.472 -10.274 -8.195 1.00 89.00 105 LEU A C 1
ATOM 797 O O . LEU A 1 105 ? -28.518 -10.364 -8.973 1.00 89.00 105 LEU A O 1
ATOM 801 N N . LYS A 1 106 ? -30.226 -9.170 -8.110 1.00 90.50 106 LYS A N 1
ATOM 802 C CA . LYS A 1 106 ? -29.983 -7.949 -8.898 1.00 90.50 106 LYS A CA 1
ATOM 803 C C . LYS A 1 106 ? -28.618 -7.334 -8.588 1.00 90.50 106 LYS A C 1
ATOM 805 O O . LYS A 1 106 ? -27.911 -6.937 -9.513 1.00 90.50 106 LYS A O 1
ATOM 810 N N . LEU A 1 107 ? -28.211 -7.307 -7.317 1.00 88.50 107 LEU A N 1
ATOM 811 C CA . LEU A 1 107 ? -26.888 -6.815 -6.914 1.00 88.50 107 LEU A CA 1
ATOM 812 C C . LEU A 1 107 ? -25.755 -7.656 -7.517 1.00 88.50 107 LEU A C 1
ATOM 814 O O . LEU A 1 107 ? -24.815 -7.096 -8.081 1.00 88.50 107 LEU A O 1
ATOM 818 N N . ILE A 1 108 ? -25.869 -8.988 -7.477 1.00 89.00 108 ILE A N 1
ATOM 819 C CA . ILE A 1 108 ? -24.882 -9.888 -8.097 1.00 89.00 108 ILE A CA 1
ATOM 820 C C . ILE A 1 108 ? -24.829 -9.682 -9.617 1.00 89.00 108 ILE A C 1
ATOM 822 O O . ILE A 1 108 ? -23.747 -9.686 -10.210 1.00 89.00 108 ILE A O 1
ATOM 826 N N . GLN A 1 109 ? -25.980 -9.498 -10.268 1.0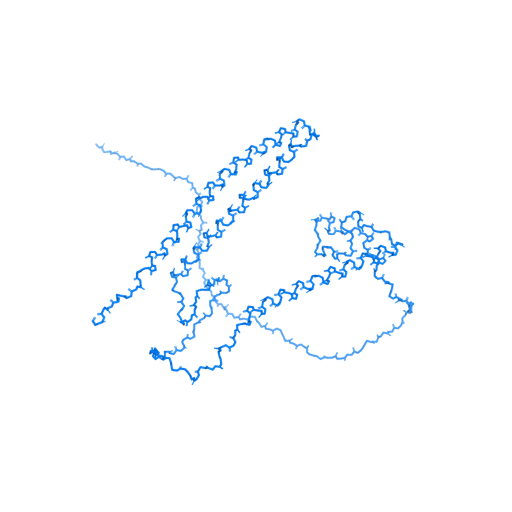0 90.06 109 GLN A N 1
ATOM 827 C CA . GLN A 1 109 ? -26.043 -9.258 -11.710 1.00 90.06 109 GLN A CA 1
ATOM 828 C C . GLN A 1 109 ? -25.387 -7.926 -12.099 1.00 90.06 109 GLN A C 1
ATOM 830 O O . GLN A 1 109 ? -24.621 -7.874 -13.065 1.00 90.06 109 GLN A O 1
ATOM 835 N N . GLU A 1 110 ? -25.629 -6.868 -11.326 1.00 93.44 110 GLU A N 1
ATOM 836 C CA . GLU A 1 110 ? -25.002 -5.563 -11.534 1.00 93.44 110 GLU A CA 1
ATOM 837 C C . GLU A 1 110 ? -23.486 -5.617 -11.314 1.00 93.44 110 GLU A C 1
ATOM 839 O O . GLU A 1 110 ? -22.714 -5.042 -12.083 1.00 93.44 110 GLU A O 1
ATOM 844 N N . GLU A 1 111 ? -23.026 -6.354 -10.307 1.00 92.69 111 GLU A N 1
ATOM 845 C CA . GLU A 1 111 ? -21.598 -6.531 -10.069 1.00 92.69 111 GLU A CA 1
ATOM 846 C C . GLU A 1 111 ? -20.904 -7.311 -11.193 1.00 92.69 111 GLU A C 1
ATOM 848 O O . GLU A 1 111 ? -19.831 -6.907 -11.652 1.00 92.69 111 GLU A O 1
ATOM 853 N N . LYS A 1 112 ? -21.543 -8.367 -11.713 1.00 90.81 112 LYS A N 1
ATOM 854 C CA . LYS A 1 112 ? -21.061 -9.074 -12.910 1.00 90.81 112 LYS A CA 1
ATOM 855 C C . LYS A 1 112 ? -20.958 -8.132 -14.111 1.00 90.81 112 LYS A C 1
ATOM 857 O O . LYS A 1 112 ? -19.925 -8.115 -14.780 1.00 90.81 112 LYS A O 1
ATOM 862 N N . ARG A 1 113 ? -21.967 -7.280 -14.331 1.00 93.38 113 ARG A N 1
ATOM 863 C CA . ARG A 1 113 ? -21.958 -6.270 -15.404 1.00 93.38 113 ARG A CA 1
ATOM 864 C C . ARG A 1 113 ? -20.779 -5.304 -15.267 1.00 93.38 113 ARG A C 1
ATOM 866 O O . ARG A 1 113 ? -20.105 -5.019 -16.258 1.00 93.38 113 ARG A O 1
ATOM 873 N N . LYS A 1 114 ? -20.489 -4.832 -14.050 1.00 93.50 114 LYS A N 1
ATOM 874 C CA . LYS A 1 114 ? -19.332 -3.963 -13.772 1.00 93.50 114 LYS A CA 1
ATOM 875 C C . LYS A 1 114 ? -18.006 -4.667 -14.059 1.00 93.50 114 LYS A C 1
ATOM 877 O O . LYS A 1 114 ? -17.133 -4.075 -14.695 1.00 93.50 114 LYS A O 1
ATOM 882 N N . LEU A 1 115 ? -17.860 -5.927 -13.649 1.00 89.50 115 LEU A N 1
ATOM 883 C CA . LEU A 1 115 ? -16.651 -6.711 -13.916 1.00 89.50 115 LEU A CA 1
ATOM 884 C C . LEU A 1 115 ? -16.423 -6.912 -15.424 1.00 89.50 115 LEU A C 1
ATOM 886 O O . LEU A 1 115 ? -15.298 -6.769 -15.910 1.00 89.50 115 LEU A O 1
ATOM 890 N N . ASP A 1 116 ? -17.484 -7.189 -16.181 1.00 91.25 116 ASP A N 1
ATOM 891 C CA . ASP A 1 116 ? -17.400 -7.348 -17.634 1.00 91.25 116 ASP A CA 1
ATOM 892 C C . ASP A 1 116 ? -17.059 -6.034 -18.345 1.00 91.25 116 ASP A C 1
ATOM 894 O O . ASP A 1 116 ? -16.219 -6.023 -19.250 1.00 91.25 116 ASP A O 1
ATOM 898 N N . GLN A 1 117 ? -17.620 -4.908 -17.893 1.00 92.56 117 GLN A N 1
ATOM 899 C CA . GLN A 1 117 ? -17.239 -3.581 -18.384 1.00 92.56 117 GLN A CA 1
ATOM 900 C C . GLN A 1 117 ? -15.760 -3.281 -18.118 1.00 92.56 117 GLN A C 1
ATOM 902 O O . GLN A 1 117 ? -15.060 -2.839 -19.031 1.00 92.56 117 GLN A O 1
ATOM 907 N N . GLN A 1 118 ? -15.248 -3.580 -16.921 1.00 89.81 118 GLN A N 1
ATOM 908 C CA . GLN A 1 118 ? -13.825 -3.415 -16.602 1.00 89.81 118 GLN A CA 1
ATOM 909 C C . GLN A 1 118 ? -12.936 -4.285 -17.503 1.00 89.81 118 GLN A C 1
ATOM 911 O O . GLN A 1 118 ? -11.953 -3.800 -18.071 1.00 89.81 118 GLN A O 1
ATOM 916 N N . ARG A 1 119 ? -13.307 -5.555 -17.717 1.00 89.12 119 ARG A N 1
ATOM 917 C CA . ARG A 1 119 ? -12.600 -6.457 -18.645 1.00 89.12 119 ARG A CA 1
ATOM 918 C C . ARG A 1 119 ? -12.621 -5.928 -20.081 1.00 89.12 119 ARG A C 1
ATOM 920 O O . ARG A 1 119 ? -11.608 -6.015 -20.779 1.00 89.12 119 ARG A O 1
ATOM 927 N N . ALA A 1 120 ? -13.742 -5.370 -20.535 1.00 89.94 120 ALA A N 1
ATOM 928 C CA . ALA A 1 120 ? -13.861 -4.763 -21.860 1.00 89.94 120 ALA A CA 1
A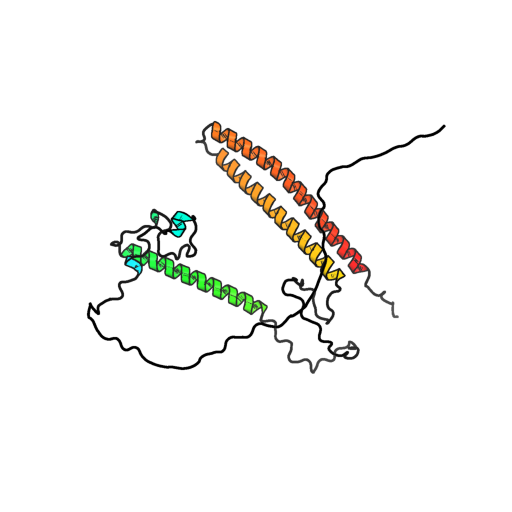TOM 929 C C . ALA A 1 120 ? -13.003 -3.492 -21.996 1.00 89.94 120 ALA A C 1
ATOM 931 O O . ALA A 1 120 ? -12.312 -3.317 -23.003 1.00 89.94 120 ALA A O 1
ATOM 932 N N . GLN A 1 121 ? -12.973 -2.639 -20.970 1.00 86.88 121 GLN A N 1
ATOM 933 C CA . GLN A 1 121 ? -12.122 -1.448 -20.927 1.00 86.88 121 GLN A CA 1
ATOM 934 C C . GLN A 1 121 ? -10.631 -1.815 -20.967 1.00 86.88 121 GLN A C 1
ATOM 936 O O . GLN A 1 121 ? -9.893 -1.248 -21.775 1.00 86.88 121 GLN A O 1
ATOM 941 N N . ALA A 1 122 ? -10.198 -2.825 -20.205 1.00 83.75 122 ALA A N 1
ATOM 942 C CA . ALA A 1 122 ? -8.824 -3.337 -20.247 1.00 83.75 122 ALA A CA 1
ATOM 943 C C . ALA A 1 122 ? -8.443 -3.883 -21.642 1.00 83.75 122 ALA A C 1
ATOM 945 O O . ALA A 1 122 ? -7.351 -3.623 -22.161 1.00 83.75 122 ALA A O 1
ATOM 946 N N . LYS A 1 123 ? -9.370 -4.576 -22.319 1.00 83.81 123 LYS A N 1
ATOM 947 C CA . LYS A 1 123 ? -9.186 -5.017 -23.716 1.00 83.81 123 LYS A CA 1
ATOM 948 C C . LYS A 1 123 ? -9.089 -3.839 -24.699 1.00 83.81 123 LYS A C 1
ATOM 950 O O . LYS A 1 123 ? -8.318 -3.899 -25.653 1.00 83.81 123 LYS A O 1
ATOM 955 N N . ASN A 1 124 ? -9.820 -2.748 -24.476 1.00 74.44 124 ASN A N 1
ATOM 956 C CA . ASN A 1 124 ? -9.714 -1.548 -25.312 1.00 74.44 124 ASN A CA 1
ATOM 957 C C . ASN A 1 124 ? -8.411 -0.767 -25.076 1.00 74.44 124 ASN A C 1
ATOM 959 O O . ASN A 1 124 ? -7.844 -0.250 -26.039 1.00 74.44 124 ASN A O 1
ATOM 963 N N . GLN A 1 125 ? -7.890 -0.726 -23.848 1.00 68.50 125 GLN A N 1
ATOM 964 C CA . GLN A 1 125 ? -6.577 -0.133 -23.553 1.00 68.50 125 GLN A CA 1
ATOM 965 C C . GLN A 1 125 ? -5.438 -0.902 -24.245 1.00 68.50 125 GLN A C 1
ATOM 967 O O . GLN A 1 125 ? -4.599 -0.300 -24.916 1.00 68.50 125 GLN A O 1
ATOM 972 N N . THR A 1 126 ? -5.460 -2.239 -24.200 1.00 64.50 126 THR A N 1
ATOM 973 C CA . THR A 1 126 ? -4.474 -3.073 -24.920 1.00 64.50 126 THR A CA 1
ATOM 974 C C . THR A 1 126 ? -4.596 -2.950 -26.446 1.00 64.50 126 THR A C 1
ATOM 976 O O . THR A 1 126 ? -3.584 -2.931 -27.148 1.00 64.50 126 THR A O 1
ATOM 979 N N . ARG A 1 127 ? -5.813 -2.775 -26.988 1.00 60.78 127 ARG A N 1
ATOM 980 C CA . ARG A 1 127 ? -6.029 -2.473 -28.417 1.00 60.78 127 ARG A CA 1
ATOM 981 C C . ARG A 1 127 ? -5.538 -1.082 -28.822 1.00 60.78 127 ARG A C 1
ATOM 983 O O . ARG A 1 127 ? -5.019 -0.957 -29.926 1.00 60.78 127 ARG A O 1
ATOM 990 N N . LYS A 1 128 ? -5.654 -0.058 -27.969 1.00 55.44 128 LYS A N 1
ATOM 991 C CA . LYS A 1 128 ? -5.096 1.284 -28.235 1.00 55.44 128 LYS A CA 1
ATOM 992 C C . LYS A 1 128 ? -3.565 1.265 -28.300 1.00 55.44 128 LYS A C 1
ATOM 994 O O . LYS A 1 128 ? -3.011 1.891 -29.192 1.00 55.44 128 LYS A O 1
ATOM 999 N N . HIS A 1 129 ? -2.896 0.465 -27.467 1.00 55.66 129 HIS A N 1
ATOM 1000 C CA . HIS A 1 129 ? -1.446 0.247 -27.587 1.00 55.66 129 HIS A CA 1
ATOM 1001 C C . HIS A 1 129 ? -1.041 -0.609 -28.800 1.00 55.66 129 HIS A C 1
ATOM 1003 O O . HIS A 1 129 ? 0.063 -0.450 -29.318 1.00 55.66 129 HIS A O 1
ATOM 1009 N N . LYS A 1 130 ? -1.924 -1.494 -29.290 1.00 54.66 130 LYS A N 1
ATOM 1010 C CA . LYS A 1 130 ? -1.674 -2.318 -30.488 1.00 54.66 130 LYS A CA 1
ATOM 1011 C C . LYS A 1 130 ? -2.058 -1.628 -31.805 1.00 54.66 130 LYS A C 1
ATOM 1013 O O . LYS A 1 130 ? -1.520 -1.991 -32.848 1.00 54.66 130 LYS A O 1
ATOM 1018 N N . LYS A 1 131 ? -2.917 -0.601 -31.772 1.00 49.19 131 LYS A N 1
ATOM 1019 C CA . LYS A 1 131 ? -3.120 0.363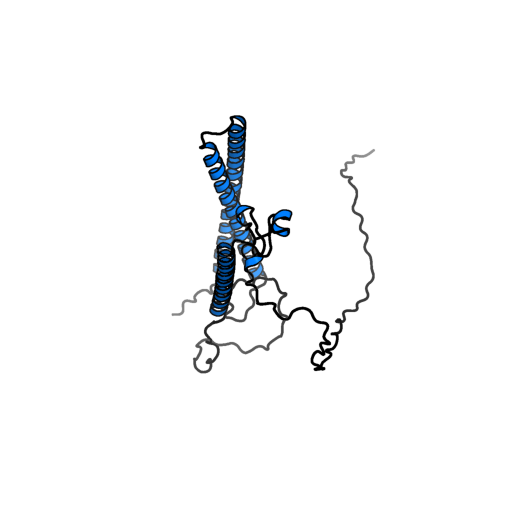 -32.867 1.00 49.19 131 LYS A CA 1
ATOM 1020 C C . LYS A 1 131 ? -1.948 1.353 -32.908 1.00 49.19 131 LYS A C 1
ATOM 1022 O O . LYS A 1 131 ? -2.124 2.552 -32.724 1.00 49.19 131 LYS A O 1
ATOM 1027 N N . ARG A 1 132 ? -0.736 0.857 -33.176 1.00 47.97 132 ARG A N 1
ATOM 1028 C CA . ARG A 1 132 ? 0.269 1.703 -33.835 1.00 47.97 132 ARG A CA 1
ATOM 1029 C C . ARG A 1 132 ? -0.336 2.125 -35.183 1.00 47.97 132 ARG A C 1
ATOM 1031 O O . ARG A 1 132 ? -1.007 1.292 -35.801 1.00 47.97 132 ARG A O 1
ATOM 1038 N N . PRO A 1 133 ? -0.166 3.374 -35.640 1.00 47.31 133 PRO A N 1
ATOM 1039 C CA . PRO A 1 133 ? -0.577 3.729 -36.989 1.00 47.31 133 PRO A CA 1
ATOM 1040 C C . PRO A 1 133 ? 0.111 2.764 -37.960 1.00 47.31 133 PRO A C 1
ATOM 1042 O O . PRO A 1 133 ? 1.311 2.509 -37.841 1.00 47.31 133 PRO A O 1
ATOM 1045 N N . ASN A 1 134 ? -0.652 2.203 -38.898 1.00 49.84 134 ASN A N 1
ATOM 1046 C CA . ASN A 1 134 ? -0.108 1.499 -40.055 1.00 49.84 134 ASN A CA 1
ATOM 1047 C C . ASN A 1 134 ? 0.615 2.525 -40.943 1.00 49.84 134 ASN A C 1
ATOM 1049 O O . ASN A 1 134 ? 0.137 2.859 -42.017 1.00 49.84 134 ASN A O 1
ATOM 1053 N N . HIS A 1 135 ? 1.764 3.036 -40.507 1.00 52.59 135 HIS A N 1
ATOM 1054 C CA . HIS A 1 135 ? 2.671 3.803 -41.359 1.00 52.59 135 HIS A CA 1
ATOM 1055 C C . HIS A 1 135 ? 3.769 2.893 -41.936 1.00 52.59 135 HIS A C 1
ATOM 1057 O O . HIS A 1 135 ? 4.916 3.292 -42.101 1.00 52.59 135 HIS A O 1
ATOM 1063 N N . ALA A 1 136 ? 3.418 1.632 -42.203 1.00 50.38 136 ALA A N 1
ATOM 1064 C CA . ALA A 1 136 ? 4.319 0.605 -42.724 1.00 50.38 136 ALA A CA 1
ATOM 1065 C C . ALA A 1 136 ? 3.823 0.005 -44.050 1.00 50.38 136 ALA A C 1
ATOM 1067 O O . ALA A 1 136 ? 4.131 -1.141 -44.360 1.00 50.38 136 ALA A O 1
ATOM 1068 N N . ARG A 1 137 ? 3.026 0.752 -44.826 1.00 49.19 137 ARG A N 1
ATOM 1069 C CA . ARG A 1 137 ? 2.661 0.392 -46.208 1.00 49.19 137 ARG A CA 1
ATOM 1070 C C . ARG A 1 137 ? 2.522 1.641 -47.077 1.00 49.19 137 ARG A C 1
ATOM 1072 O O . ARG A 1 137 ? 1.424 1.982 -47.488 1.00 49.19 137 ARG A O 1
ATOM 1079 N N . ASN A 1 138 ? 3.626 2.365 -47.243 1.00 48.38 138 ASN A N 1
ATOM 1080 C CA . ASN A 1 138 ? 3.926 3.182 -48.425 1.00 48.38 138 ASN A CA 1
ATOM 1081 C C . ASN A 1 138 ? 5.313 3.809 -48.238 1.00 48.38 138 ASN A C 1
ATOM 1083 O O . ASN A 1 138 ? 5.448 4.973 -47.879 1.00 48.38 138 ASN A O 1
ATOM 1087 N N . PHE A 1 139 ? 6.351 3.000 -48.441 1.00 43.88 139 PHE A N 1
ATOM 1088 C CA . PHE A 1 139 ? 7.748 3.445 -48.506 1.00 43.88 139 PHE A CA 1
ATOM 1089 C C . PHE A 1 139 ? 8.297 3.227 -49.925 1.00 43.88 139 PHE A C 1
ATOM 1091 O O . PHE A 1 139 ? 9.350 2.635 -50.122 1.00 43.88 139 PHE A O 1
ATOM 1098 N N . HIS A 1 140 ? 7.547 3.670 -50.935 1.00 51.53 140 HIS A N 1
ATOM 1099 C CA . HIS A 1 140 ? 8.024 3.677 -52.322 1.00 51.53 140 HIS A CA 1
ATOM 1100 C C . HIS A 1 140 ? 8.115 5.066 -52.946 1.00 51.53 140 HIS A C 1
ATOM 1102 O O . HIS A 1 140 ? 8.373 5.142 -54.133 1.00 51.53 140 HIS A O 1
ATOM 1108 N N . ASN A 1 141 ? 7.946 6.162 -52.194 1.00 48.38 141 ASN A N 1
ATOM 1109 C CA . ASN A 1 141 ? 8.101 7.485 -52.813 1.00 48.38 141 ASN A CA 1
ATOM 1110 C C . ASN A 1 141 ? 8.444 8.628 -51.847 1.00 48.38 141 ASN A C 1
ATOM 1112 O O . ASN A 1 141 ? 7.801 9.675 -51.837 1.00 48.38 141 ASN A O 1
ATOM 1116 N N . ARG A 1 142 ? 9.466 8.437 -51.010 1.00 44.19 142 ARG A N 1
ATOM 1117 C CA . ARG A 1 142 ? 10.182 9.566 -50.406 1.00 44.19 142 ARG A CA 1
ATOM 1118 C C . ARG A 1 142 ? 11.668 9.289 -50.512 1.00 44.19 142 ARG A C 1
ATOM 1120 O O . ARG A 1 142 ? 12.155 8.345 -49.899 1.00 44.19 142 ARG A O 1
ATOM 1127 N N . GLU A 1 143 ? 12.335 10.084 -51.331 1.00 44.38 143 GLU A N 1
ATOM 1128 C CA . GLU A 1 143 ? 13.786 10.152 -51.432 1.00 44.38 143 GLU A CA 1
ATOM 1129 C C . GLU A 1 143 ? 14.337 10.445 -50.029 1.00 44.38 143 GLU A C 1
ATOM 1131 O O . GLU A 1 143 ? 14.117 11.512 -49.459 1.00 44.38 143 GLU A O 1
ATOM 1136 N N . CYS A 1 144 ? 14.954 9.441 -49.404 1.00 38.47 144 CYS A N 1
ATOM 1137 C CA . CYS A 1 144 ? 15.712 9.635 -48.178 1.00 38.47 144 CYS A CA 1
ATOM 1138 C C . CYS A 1 144 ? 17.084 10.192 -48.565 1.00 38.47 144 CYS A C 1
ATOM 1140 O O . CYS A 1 144 ? 17.892 9.475 -49.146 1.00 38.47 144 CYS A O 1
ATOM 1142 N N . GLU A 1 145 ? 17.364 11.438 -48.187 1.00 40.19 145 GLU A N 1
ATOM 1143 C CA . GLU A 1 145 ? 18.667 12.112 -48.333 1.00 40.19 145 GLU A CA 1
ATOM 1144 C C . GLU A 1 145 ? 19.771 11.555 -47.403 1.00 40.19 145 GLU A C 1
ATOM 1146 O O . GLU A 1 145 ? 20.673 12.280 -46.995 1.00 40.19 145 GLU A O 1
ATOM 1151 N N . PHE A 1 146 ? 19.745 10.267 -47.048 1.00 36.84 146 PHE A N 1
ATOM 1152 C CA . PHE A 1 146 ? 20.849 9.639 -46.316 1.00 36.84 146 PHE A CA 1
ATOM 1153 C C . PHE A 1 146 ? 21.251 8.309 -46.962 1.00 36.84 146 PHE A C 1
ATOM 1155 O O . PHE A 1 146 ? 20.384 7.459 -47.187 1.00 36.84 146 PHE A O 1
ATOM 1162 N N . PRO A 1 147 ? 22.554 8.103 -47.250 1.00 41.38 147 PRO A N 1
ATOM 1163 C CA . PRO A 1 147 ? 23.023 6.923 -47.960 1.00 41.38 147 PRO A CA 1
ATOM 1164 C C . PRO A 1 147 ? 22.820 5.685 -47.085 1.00 41.38 147 PRO A C 1
ATOM 1166 O O . PRO A 1 147 ? 23.472 5.501 -46.057 1.00 41.38 147 PRO A O 1
ATOM 1169 N N . CYS A 1 148 ? 21.889 4.828 -47.496 1.00 38.28 148 CYS A N 1
ATOM 1170 C CA . CYS A 1 148 ? 21.756 3.489 -46.946 1.00 38.28 148 CYS A CA 1
ATOM 1171 C C . CYS A 1 148 ? 22.902 2.649 -47.517 1.00 38.28 148 CYS A C 1
ATOM 1173 O O . CYS A 1 148 ? 22.851 2.256 -48.678 1.00 38.28 148 CYS A O 1
ATOM 1175 N N . LEU A 1 149 ? 23.949 2.421 -46.719 1.00 43.47 149 LEU A N 1
ATOM 1176 C CA . LEU A 1 149 ? 24.992 1.446 -47.043 1.00 43.47 149 LEU A CA 1
ATOM 1177 C C . LEU A 1 149 ? 24.370 0.052 -47.194 1.00 43.47 149 LEU A C 1
ATOM 1179 O O . LEU A 1 149 ? 23.450 -0.315 -46.458 1.00 43.47 149 LEU A O 1
ATOM 1183 N N . ASP A 1 150 ? 24.884 -0.671 -48.183 1.00 35.78 150 ASP A N 1
ATOM 1184 C CA . ASP A 1 150 ? 24.290 -1.838 -48.821 1.00 35.78 150 ASP A CA 1
ATOM 1185 C C . ASP A 1 150 ? 23.773 -2.931 -47.877 1.00 35.78 150 ASP A C 1
ATOM 1187 O O . ASP A 1 150 ? 24.332 -3.239 -46.821 1.00 35.78 150 ASP A O 1
ATOM 1191 N N . ALA A 1 151 ? 22.683 -3.555 -48.322 1.00 40.81 151 ALA A N 1
ATOM 1192 C CA . ALA A 1 151 ? 22.026 -4.681 -47.684 1.00 40.81 151 ALA A CA 1
ATOM 1193 C C . ALA A 1 151 ? 23.002 -5.844 -47.431 1.00 40.81 151 ALA A C 1
ATOM 1195 O O . ALA A 1 151 ? 23.393 -6.561 -48.350 1.00 40.81 151 ALA A O 1
ATOM 1196 N N . VAL A 1 152 ? 23.339 -6.082 -46.163 1.00 42.06 152 VAL A N 1
ATOM 1197 C CA . VAL A 1 152 ? 23.987 -7.326 -45.722 1.00 42.06 152 VAL A CA 1
ATOM 1198 C C . VAL A 1 152 ? 22.941 -8.388 -45.363 1.00 42.06 152 VAL A C 1
ATOM 1200 O O . VAL A 1 152 ? 21.864 -8.055 -44.858 1.00 42.06 152 VAL A O 1
ATOM 1203 N N . PRO A 1 153 ? 23.227 -9.675 -45.639 1.00 40.56 153 PRO A N 1
ATOM 1204 C CA . PRO A 1 153 ? 22.232 -10.736 -45.630 1.00 40.56 153 PRO A CA 1
ATOM 1205 C C . PRO A 1 153 ? 21.691 -11.005 -44.225 1.00 40.56 153 PRO A C 1
ATOM 1207 O O . PRO A 1 153 ? 22.409 -10.962 -43.225 1.00 40.56 153 PRO A O 1
ATOM 1210 N N . VAL A 1 154 ? 20.396 -11.321 -44.174 1.00 40.56 154 VAL A N 1
ATOM 1211 C CA . VAL A 1 154 ? 19.660 -11.698 -42.966 1.00 40.56 154 VAL A CA 1
ATOM 1212 C C . VAL A 1 154 ? 20.269 -12.973 -42.382 1.00 40.56 154 VAL A C 1
ATOM 1214 O O . VAL A 1 154 ? 19.944 -14.081 -42.803 1.00 40.56 154 VAL A O 1
ATOM 1217 N N . LEU A 1 155 ? 21.139 -12.826 -41.383 1.00 35.31 155 LEU A N 1
ATOM 1218 C CA . LEU A 1 155 ? 21.500 -13.934 -40.510 1.00 35.31 155 LEU A CA 1
ATOM 1219 C C . LEU A 1 155 ? 20.389 -14.106 -39.474 1.00 35.31 155 LEU A C 1
ATOM 1221 O O . LEU A 1 155 ? 20.159 -13.261 -38.608 1.00 35.31 155 LEU A O 1
ATOM 1225 N N . THR A 1 156 ? 19.677 -15.221 -39.593 1.00 46.66 156 THR A N 1
ATOM 1226 C CA . THR A 1 156 ? 18.699 -15.694 -38.619 1.00 46.66 156 THR A CA 1
ATOM 1227 C C . THR A 1 156 ? 19.407 -15.954 -37.290 1.00 46.66 156 THR A C 1
ATOM 1229 O O . THR A 1 156 ? 20.148 -16.929 -37.171 1.00 46.66 156 THR A O 1
ATOM 1232 N N . PHE A 1 157 ? 19.185 -15.110 -36.281 1.00 39.78 157 PHE A N 1
ATOM 1233 C CA . PHE A 1 157 ? 19.627 -15.399 -34.917 1.00 39.78 157 PHE A CA 1
ATOM 1234 C C . PHE A 1 157 ? 18.437 -15.518 -33.964 1.00 39.78 157 PHE A C 1
ATOM 1236 O O . PHE A 1 157 ? 17.492 -14.729 -34.016 1.00 39.78 157 PHE A O 1
ATOM 1243 N N . SER A 1 158 ? 18.502 -16.560 -33.132 1.00 44.84 158 SER A N 1
ATOM 1244 C CA . SER A 1 158 ? 17.483 -17.026 -32.192 1.00 44.84 158 SER A CA 1
ATOM 1245 C C . SER A 1 158 ? 16.805 -15.912 -31.404 1.00 44.84 158 SER A C 1
ATOM 1247 O O . SER A 1 158 ? 17.459 -15.052 -30.815 1.00 44.84 158 SER A O 1
ATOM 1249 N N . SER A 1 159 ? 15.474 -16.004 -31.318 1.00 50.59 159 SER A N 1
ATOM 1250 C CA . SER A 1 159 ? 14.683 -15.227 -30.363 1.00 50.59 159 SER A CA 1
ATOM 1251 C C . SER A 1 159 ? 15.266 -15.367 -28.950 1.00 50.59 159 SER A C 1
ATOM 1253 O O . SER A 1 159 ? 15.487 -16.497 -28.504 1.00 50.59 159 SER A O 1
ATOM 1255 N N . PRO A 1 160 ? 15.499 -14.258 -28.227 1.00 48.88 160 PRO A N 1
ATOM 1256 C CA . PRO A 1 160 ? 15.937 -14.328 -26.842 1.00 48.88 160 PRO A CA 1
ATOM 1257 C C . PRO A 1 160 ? 14.853 -14.990 -25.967 1.00 48.88 160 PRO A C 1
ATOM 1259 O O . PRO A 1 160 ? 13.660 -14.892 -26.275 1.00 48.88 160 PRO A O 1
ATOM 1262 N N . PRO A 1 161 ? 15.246 -15.675 -24.878 1.00 44.97 161 PRO A N 1
ATOM 1263 C CA . PRO A 1 161 ? 14.325 -16.427 -24.035 1.00 44.97 161 PRO A CA 1
ATOM 1264 C C . PRO A 1 161 ? 13.267 -15.521 -23.380 1.00 44.97 161 PRO A C 1
ATOM 1266 O O . PRO A 1 161 ? 13.541 -14.361 -23.054 1.00 44.97 161 PRO A O 1
ATOM 1269 N N . PRO A 1 162 ? 12.050 -16.040 -23.137 1.00 42.16 162 PRO A N 1
ATOM 1270 C CA . PRO A 1 162 ? 10.952 -15.255 -22.594 1.00 42.16 162 PRO A CA 1
ATOM 1271 C C . PRO A 1 162 ? 11.207 -14.934 -21.114 1.00 42.16 162 PRO A C 1
ATOM 1273 O O . PRO A 1 162 ? 10.923 -15.771 -20.262 1.00 42.16 162 PRO A O 1
ATOM 1276 N N . ARG A 1 163 ? 11.757 -13.740 -20.820 1.00 48.94 163 ARG A N 1
ATOM 1277 C CA . ARG A 1 163 ? 11.623 -12.969 -19.550 1.00 48.94 163 ARG A CA 1
ATOM 1278 C C . ARG A 1 163 ? 12.536 -11.737 -19.424 1.00 48.94 163 ARG A C 1
ATOM 1280 O O . ARG A 1 163 ? 12.460 -11.054 -18.406 1.00 48.94 163 ARG A O 1
ATOM 1287 N N . SER A 1 164 ? 13.361 -11.394 -20.413 1.00 45.66 164 SER A N 1
ATOM 1288 C CA . SER A 1 164 ? 14.087 -10.118 -20.398 1.00 45.66 164 SER A CA 1
ATOM 1289 C C . SER A 1 164 ? 13.171 -8.977 -20.851 1.00 45.66 164 SER A C 1
ATOM 1291 O O . SER A 1 164 ? 12.805 -8.865 -22.018 1.00 45.66 164 SER A O 1
ATOM 1293 N N . PHE A 1 165 ? 12.779 -8.116 -19.913 1.00 50.12 165 PHE A N 1
ATOM 1294 C CA . PHE A 1 165 ? 12.189 -6.820 -20.236 1.00 50.12 165 PHE A CA 1
ATOM 1295 C C . PHE A 1 165 ? 13.224 -6.012 -21.027 1.00 50.12 165 PHE A C 1
ATOM 1297 O O . PHE A 1 165 ? 14.265 -5.637 -20.487 1.00 50.12 165 PHE A O 1
ATOM 1304 N N . ILE A 1 166 ? 12.966 -5.793 -22.317 1.00 56.12 166 ILE A N 1
ATOM 1305 C CA . ILE A 1 166 ? 13.742 -4.866 -23.138 1.00 56.12 166 ILE A CA 1
ATOM 1306 C C . ILE A 1 166 ? 13.130 -3.489 -22.871 1.00 56.12 166 ILE A C 1
ATOM 1308 O O . ILE A 1 166 ? 11.978 -3.275 -23.258 1.00 56.12 166 ILE A O 1
ATOM 1312 N N . PRO A 1 167 ? 13.829 -2.567 -22.181 1.00 47.81 167 PRO A N 1
ATOM 1313 C CA . PRO A 1 167 ? 13.342 -1.202 -22.076 1.00 47.81 167 PRO A CA 1
ATOM 1314 C C . PRO A 1 167 ? 13.201 -0.668 -23.499 1.00 47.81 167 PRO A C 1
ATOM 1316 O O . PRO A 1 167 ? 14.057 -0.949 -24.337 1.00 47.81 167 PRO A O 1
ATOM 1319 N N . SER A 1 168 ? 12.116 0.055 -23.776 1.00 50.72 168 SER A N 1
ATOM 1320 C CA . SER A 1 168 ? 11.827 0.683 -25.068 1.00 50.72 168 SER A CA 1
ATOM 1321 C C . SER A 1 168 ? 12.863 1.766 -25.402 1.00 50.72 168 SER A C 1
ATOM 1323 O O . SER A 1 168 ? 12.544 2.947 -25.481 1.00 50.72 168 SER A O 1
ATOM 1325 N N . LEU A 1 169 ? 14.125 1.380 -25.575 1.00 47.06 169 LEU A N 1
ATOM 1326 C CA . LEU A 1 169 ? 15.090 2.136 -26.344 1.00 47.06 169 LEU A CA 1
ATOM 1327 C C . LEU A 1 169 ? 14.521 2.176 -27.753 1.00 47.06 169 LEU A C 1
ATOM 1329 O O . LEU A 1 169 ? 14.005 1.176 -28.247 1.00 47.06 169 LEU A O 1
ATOM 1333 N N . ASN A 1 170 ? 14.518 3.352 -28.357 1.00 47.59 170 ASN A N 1
ATOM 1334 C CA . ASN A 1 170 ? 13.931 3.589 -29.660 1.00 47.59 170 ASN A CA 1
ATOM 1335 C C . ASN A 1 170 ? 14.690 2.748 -30.710 1.00 47.59 170 ASN A C 1
ATOM 1337 O O . ASN A 1 170 ? 15.664 3.210 -31.296 1.00 47.59 170 ASN A O 1
ATOM 1341 N N . VAL A 1 171 ? 14.294 1.482 -30.906 1.00 49.03 171 VAL A N 1
ATOM 1342 C CA . VAL A 1 171 ? 14.890 0.548 -31.876 1.00 49.03 171 VAL A CA 1
ATOM 1343 C C . VAL A 1 171 ? 14.386 0.929 -33.267 1.00 49.03 171 VAL A C 1
ATOM 1345 O O . VAL A 1 171 ? 13.616 0.207 -33.892 1.00 49.03 171 VAL A O 1
ATOM 1348 N N . TYR A 1 172 ? 14.762 2.118 -33.731 1.00 47.84 172 TYR A N 1
ATOM 1349 C CA . TYR A 1 172 ? 14.461 2.581 -35.086 1.00 47.84 172 TYR A CA 1
ATOM 1350 C C . TYR A 1 172 ? 15.580 2.275 -36.083 1.00 47.84 172 TYR A C 1
ATOM 1352 O O . TYR A 1 172 ? 15.451 2.614 -37.250 1.00 47.84 172 TYR A O 1
ATOM 1360 N N . CYS A 1 173 ? 16.655 1.604 -35.663 1.00 45.72 173 CYS A N 1
ATOM 1361 C CA . CYS A 1 173 ? 17.824 1.433 -36.519 1.00 45.72 173 CYS A CA 1
ATOM 1362 C C . CYS A 1 173 ? 18.494 0.063 -36.356 1.00 45.72 173 CYS A C 1
ATOM 1364 O O . CYS A 1 173 ? 19.682 0.016 -36.082 1.00 45.72 173 CYS A O 1
ATOM 1366 N N . GLY A 1 174 ? 17.739 -1.046 -36.425 1.00 45.94 174 GLY A N 1
ATOM 1367 C CA . GLY A 1 174 ? 18.247 -2.418 -36.670 1.00 45.94 174 GLY A CA 1
ATOM 1368 C C . GLY A 1 174 ? 19.345 -2.996 -35.753 1.00 45.94 174 GLY A C 1
ATOM 1369 O O . GLY A 1 174 ? 19.733 -4.149 -35.917 1.00 45.94 174 GLY A O 1
ATOM 1370 N N . ARG A 1 175 ? 19.848 -2.235 -34.781 1.00 51.19 175 ARG A N 1
ATOM 1371 C CA . ARG A 1 175 ? 21.005 -2.552 -33.958 1.00 51.19 175 ARG A CA 1
ATOM 1372 C C . ARG A 1 175 ? 20.500 -2.900 -32.576 1.00 51.19 175 ARG A C 1
ATOM 1374 O O . ARG A 1 175 ? 19.955 -2.060 -31.861 1.00 51.19 175 ARG A O 1
ATOM 1381 N N . TRP A 1 176 ? 20.642 -4.172 -32.230 1.00 55.25 176 TRP A N 1
ATOM 1382 C CA . TRP A 1 176 ? 20.385 -4.635 -30.878 1.00 55.25 176 TRP A CA 1
ATOM 1383 C C . TRP A 1 176 ? 21.288 -3.854 -29.914 1.00 55.25 176 TRP A C 1
ATOM 1385 O O . TRP A 1 176 ? 22.478 -3.703 -30.212 1.00 55.25 176 TRP A O 1
ATOM 1395 N N . PRO A 1 177 ? 20.751 -3.335 -28.794 1.00 61.91 177 PRO A N 1
ATOM 1396 C CA . PRO A 1 177 ? 21.554 -2.609 -27.819 1.00 61.91 177 PRO A CA 1
ATOM 1397 C C . PRO A 1 177 ? 22.707 -3.495 -27.355 1.00 61.91 177 PRO A C 1
ATOM 1399 O O . PRO A 1 177 ? 22.529 -4.698 -27.126 1.00 61.91 177 PRO A O 1
ATOM 1402 N N . HIS A 1 178 ? 23.901 -2.912 -27.242 1.00 73.00 178 HIS A N 1
ATOM 1403 C CA . HIS A 1 178 ? 25.085 -3.681 -26.873 1.00 73.00 178 HIS A CA 1
ATOM 1404 C C . HIS A 1 178 ? 24.863 -4.303 -25.486 1.00 73.00 178 HIS A C 1
ATOM 1406 O O . HIS A 1 178 ? 24.250 -3.686 -24.611 1.00 73.00 178 HIS A O 1
ATOM 1412 N N . ALA A 1 179 ? 25.377 -5.512 -25.231 1.00 74.50 179 ALA A N 1
ATOM 1413 C CA . ALA A 1 179 ? 25.136 -6.222 -23.965 1.00 74.50 179 ALA A CA 1
ATOM 1414 C C . ALA A 1 179 ? 25.492 -5.382 -22.716 1.00 74.50 179 ALA A C 1
ATOM 1416 O O . ALA A 1 179 ? 24.912 -5.563 -21.646 1.00 74.50 179 ALA A O 1
ATOM 1417 N N . ALA A 1 180 ? 26.426 -4.435 -22.852 1.00 74.50 180 ALA A N 1
ATOM 1418 C CA . ALA A 1 180 ? 26.789 -3.474 -21.813 1.00 74.50 180 ALA A CA 1
ATOM 1419 C C . ALA A 1 180 ? 25.697 -2.421 -21.531 1.00 74.50 180 ALA A C 1
ATOM 1421 O O . ALA A 1 180 ? 25.462 -2.095 -20.369 1.00 74.50 180 ALA A O 1
ATOM 1422 N N . GLU A 1 181 ? 25.012 -1.916 -22.556 1.00 75.38 181 GLU A N 1
ATOM 1423 C CA . GLU A 1 181 ? 23.936 -0.920 -22.431 1.00 75.38 181 GLU A CA 1
ATOM 1424 C C . GLU A 1 181 ? 22.705 -1.533 -21.763 1.00 75.38 181 GLU A C 1
ATOM 1426 O O . GLU A 1 181 ? 22.136 -0.949 -20.841 1.00 75.38 181 GLU A O 1
ATOM 1431 N N . VAL A 1 182 ? 22.357 -2.771 -22.131 1.00 82.00 182 VAL A N 1
ATOM 1432 C CA . VAL A 1 182 ? 21.262 -3.519 -21.491 1.00 82.00 182 VAL A CA 1
ATOM 1433 C C . VAL A 1 182 ? 21.558 -3.765 -20.008 1.00 82.00 182 VAL A C 1
ATOM 1435 O O . VAL A 1 182 ? 20.687 -3.572 -19.158 1.00 82.00 182 VAL A O 1
ATOM 1438 N N . LYS A 1 183 ? 22.799 -4.130 -19.656 1.00 83.50 183 LYS A N 1
ATOM 1439 C CA . LYS A 1 183 ? 23.227 -4.294 -18.252 1.00 83.50 183 LYS A CA 1
ATOM 1440 C C . LYS A 1 183 ? 23.140 -2.986 -17.459 1.00 83.50 183 LYS A C 1
ATOM 1442 O O . LYS A 1 183 ? 22.763 -2.991 -16.291 1.00 83.50 183 LYS A O 1
ATOM 1447 N N . GLN A 1 184 ? 23.474 -1.859 -18.081 1.00 83.38 184 GLN A N 1
ATOM 1448 C CA . GLN A 1 184 ? 23.393 -0.553 -17.431 1.00 83.38 184 GLN A CA 1
ATOM 1449 C C . GLN A 1 184 ? 21.943 -0.090 -17.230 1.00 83.38 184 GLN A C 1
ATOM 1451 O O . GLN A 1 184 ? 21.590 0.326 -16.126 1.00 83.38 184 GLN A O 1
ATOM 1456 N N . ALA A 1 185 ? 21.092 -0.223 -18.250 1.00 83.75 185 ALA A N 1
ATOM 1457 C CA . ALA A 1 185 ? 19.674 0.122 -18.166 1.00 83.75 185 ALA A CA 1
ATOM 1458 C C . ALA A 1 185 ? 18.931 -0.749 -17.139 1.00 83.75 185 ALA A C 1
ATOM 1460 O O . ALA A 1 185 ? 18.154 -0.240 -16.334 1.00 83.75 185 ALA A O 1
ATOM 1461 N N . THR A 1 186 ? 19.222 -2.054 -17.100 1.00 89.06 186 THR A N 1
ATOM 1462 C CA . THR A 1 186 ? 18.647 -2.964 -16.093 1.00 89.06 186 THR A CA 1
ATOM 1463 C C . THR A 1 186 ? 19.106 -2.624 -14.677 1.00 89.06 186 THR A C 1
ATOM 1465 O O . THR A 1 186 ? 18.283 -2.642 -13.766 1.00 89.06 186 THR A O 1
ATOM 1468 N N . LYS A 1 187 ? 20.373 -2.235 -14.476 1.00 91.25 187 LYS A N 1
ATOM 1469 C CA . LYS A 1 187 ? 20.868 -1.769 -13.169 1.00 91.25 187 LYS A CA 1
ATOM 1470 C C . LYS A 1 187 ? 20.151 -0.500 -12.697 1.00 91.25 187 LYS A C 1
ATOM 1472 O O . LYS A 1 187 ? 19.799 -0.400 -11.523 1.00 91.25 187 LYS A O 1
ATOM 1477 N N . LEU A 1 188 ? 19.918 0.457 -13.597 1.00 92.19 188 LEU A N 1
ATOM 1478 C CA . LEU A 1 188 ? 19.188 1.685 -13.273 1.00 92.19 188 LEU A CA 1
ATOM 1479 C C . LEU A 1 188 ? 17.730 1.384 -12.906 1.00 92.19 188 LEU A C 1
ATOM 1481 O O . LEU A 1 188 ? 17.251 1.866 -11.881 1.00 92.19 188 LEU A O 1
ATOM 1485 N N . GLN A 1 189 ? 17.068 0.515 -13.675 1.00 92.25 189 GLN A N 1
ATOM 1486 C CA . GLN A 1 189 ? 15.709 0.065 -13.375 1.00 92.25 189 GLN A CA 1
ATOM 1487 C C . GLN A 1 189 ? 15.626 -0.645 -12.016 1.00 92.25 189 GLN A C 1
ATOM 1489 O O . GLN A 1 189 ? 14.755 -0.338 -11.211 1.00 92.25 189 GLN A O 1
ATOM 1494 N N . GLN A 1 190 ? 16.561 -1.551 -11.720 1.00 94.94 190 GLN A N 1
ATOM 1495 C CA . GLN A 1 190 ? 16.611 -2.249 -10.432 1.00 94.94 190 GLN A CA 1
ATOM 1496 C C . GLN A 1 190 ? 16.808 -1.286 -9.254 1.00 94.94 190 GLN A C 1
ATOM 1498 O O . GLN A 1 190 ? 16.200 -1.482 -8.199 1.00 94.94 190 GLN A O 1
ATOM 1503 N N . SER A 1 191 ? 17.638 -0.253 -9.432 1.00 95.38 191 SER A N 1
ATOM 1504 C CA . SER A 1 191 ? 17.852 0.787 -8.422 1.00 95.38 191 SER A CA 1
ATOM 1505 C C . SER A 1 191 ? 16.579 1.608 -8.183 1.00 95.38 191 SER A C 1
ATOM 1507 O O . SER A 1 191 ? 16.144 1.748 -7.039 1.00 95.38 191 SER A O 1
ATOM 1509 N N . LEU A 1 192 ? 15.915 2.048 -9.259 1.00 96.44 192 LEU A N 1
ATOM 1510 C CA . LEU A 1 192 ? 14.628 2.745 -9.191 1.00 96.44 192 LEU A CA 1
ATOM 1511 C C . LEU A 1 192 ? 13.569 1.897 -8.473 1.00 96.44 192 LEU A C 1
ATOM 1513 O O . LEU A 1 192 ? 12.943 2.364 -7.524 1.00 96.44 192 LEU A O 1
ATOM 1517 N N . ASP A 1 193 ? 13.422 0.626 -8.847 1.00 96.12 193 ASP A N 1
ATOM 1518 C CA . ASP A 1 193 ? 12.467 -0.280 -8.208 1.00 96.12 193 ASP A CA 1
ATOM 1519 C C . ASP A 1 193 ? 12.792 -0.505 -6.718 1.00 96.12 193 ASP A C 1
ATOM 1521 O O . ASP A 1 193 ? 11.892 -0.647 -5.888 1.00 96.12 193 ASP A O 1
ATOM 1525 N N . SER A 1 194 ? 14.080 -0.553 -6.354 1.00 96.31 194 SER A N 1
ATOM 1526 C CA . SER A 1 194 ? 14.532 -0.670 -4.960 1.00 96.31 194 SER A CA 1
ATOM 1527 C C . SER A 1 194 ? 14.177 0.564 -4.127 1.00 96.31 194 SER A C 1
ATOM 1529 O O . SER A 1 194 ? 13.795 0.428 -2.959 1.00 96.31 194 SER A O 1
ATOM 1531 N N . MET A 1 195 ? 14.276 1.752 -4.728 1.00 97.62 195 MET A N 1
ATOM 1532 C CA . MET A 1 195 ? 13.890 3.025 -4.124 1.00 97.62 195 MET A CA 1
ATOM 1533 C C . MET A 1 195 ? 12.368 3.136 -3.969 1.00 97.62 195 MET A C 1
ATOM 1535 O O . MET A 1 195 ? 11.900 3.416 -2.871 1.00 97.62 195 MET A O 1
ATOM 1539 N N . LEU A 1 196 ? 11.584 2.799 -4.996 1.00 97.12 196 LEU A N 1
ATOM 1540 C CA . LEU A 1 196 ? 10.116 2.836 -4.922 1.00 97.12 196 LEU A CA 1
ATOM 1541 C C . LEU A 1 196 ? 9.558 1.842 -3.889 1.00 97.12 196 LEU A C 1
ATOM 1543 O O . LEU A 1 196 ? 8.574 2.121 -3.201 1.00 97.12 196 LEU A O 1
ATOM 1547 N N . ARG A 1 197 ? 10.199 0.674 -3.731 1.00 96.81 197 ARG A N 1
ATOM 1548 C CA . ARG A 1 197 ? 9.873 -0.257 -2.637 1.00 96.81 197 ARG A CA 1
ATOM 1549 C C . ARG A 1 197 ? 10.106 0.379 -1.266 1.00 96.81 197 ARG A C 1
ATOM 1551 O O . ARG A 1 197 ? 9.266 0.212 -0.389 1.00 96.81 197 ARG A O 1
ATOM 1558 N N . GLN A 1 198 ? 11.208 1.109 -1.105 1.00 97.88 198 GLN A N 1
ATOM 1559 C CA . GLN A 1 198 ? 11.545 1.823 0.128 1.00 97.88 198 GLN A CA 1
ATOM 1560 C C . G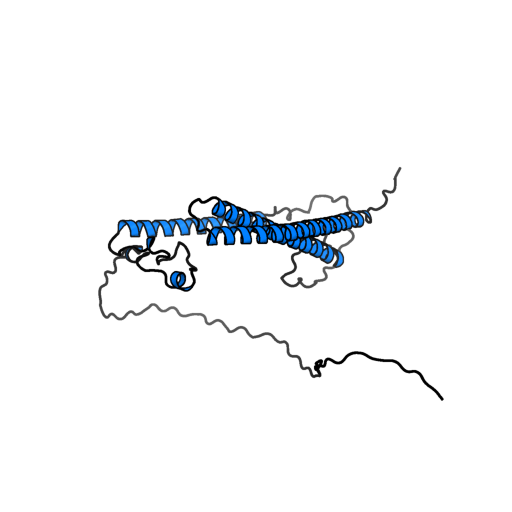LN A 1 198 ? 10.573 2.975 0.413 1.00 97.88 198 GLN A C 1
ATOM 1562 O O . GLN A 1 198 ? 10.149 3.181 1.542 1.00 97.88 198 GLN A O 1
ATOM 1567 N N . GLU A 1 199 ? 10.160 3.711 -0.615 1.00 97.94 199 GLU A N 1
ATOM 1568 C CA . GLU A 1 199 ? 9.145 4.754 -0.472 1.00 97.94 199 GLU A CA 1
ATOM 1569 C C . GLU A 1 199 ? 7.840 4.176 0.094 1.00 97.94 199 GLU A C 1
ATOM 1571 O O . GLU A 1 199 ? 7.253 4.716 1.032 1.00 97.94 199 GLU A O 1
ATOM 1576 N N . ARG A 1 200 ? 7.424 3.010 -0.416 1.00 98.12 200 ARG A N 1
ATOM 1577 C CA . ARG A 1 200 ? 6.235 2.312 0.077 1.00 98.12 200 ARG A CA 1
ATOM 1578 C C . ARG A 1 200 ? 6.370 1.871 1.538 1.00 98.12 200 ARG A C 1
ATOM 1580 O O . ARG A 1 200 ? 5.373 1.938 2.256 1.00 98.12 200 ARG A O 1
ATOM 1587 N N . THR A 1 201 ? 7.552 1.444 1.999 1.00 97.75 201 THR A N 1
ATOM 1588 C CA . THR A 1 201 ? 7.750 1.103 3.424 1.00 97.75 201 THR A CA 1
ATOM 1589 C C . THR A 1 201 ? 7.601 2.337 4.309 1.00 97.75 201 THR A C 1
ATOM 1591 O O . THR A 1 201 ? 6.862 2.287 5.292 1.00 97.75 201 THR A O 1
ATOM 1594 N N . VAL A 1 202 ? 8.207 3.461 3.918 1.00 98.19 202 VAL A N 1
ATOM 1595 C CA . VAL A 1 202 ? 8.102 4.746 4.627 1.00 98.19 202 VAL A CA 1
ATOM 1596 C C . VAL A 1 202 ? 6.651 5.235 4.687 1.00 98.19 202 VAL A C 1
ATOM 1598 O O . VAL A 1 202 ? 6.172 5.596 5.763 1.00 98.19 202 VAL A O 1
ATOM 1601 N N . ILE A 1 203 ? 5.921 5.202 3.567 1.00 98.19 203 ILE A N 1
ATOM 1602 C CA . ILE A 1 203 ? 4.502 5.596 3.515 1.00 98.19 203 ILE A CA 1
ATOM 1603 C C . ILE A 1 203 ? 3.660 4.727 4.457 1.00 98.19 203 ILE A C 1
ATOM 1605 O O . ILE A 1 203 ? 2.881 5.259 5.249 1.00 98.19 203 ILE A O 1
ATOM 1609 N N . ASN A 1 204 ? 3.845 3.405 4.414 1.00 98.19 204 ASN A N 1
ATOM 1610 C CA . ASN A 1 204 ? 3.109 2.483 5.278 1.00 98.19 204 ASN A CA 1
ATOM 1611 C C . ASN A 1 204 ? 3.400 2.738 6.765 1.00 98.19 204 ASN A C 1
ATOM 1613 O O . ASN A 1 204 ? 2.476 2.737 7.572 1.00 98.19 204 ASN A O 1
ATOM 1617 N N . LEU A 1 205 ? 4.657 3.003 7.137 1.00 98.06 205 LEU A N 1
ATOM 1618 C CA . LEU A 1 205 ? 5.015 3.330 8.522 1.00 98.06 205 LEU A CA 1
ATOM 1619 C C . LEU A 1 205 ? 4.366 4.635 8.997 1.00 98.06 205 LEU A C 1
ATOM 1621 O O . LEU A 1 205 ? 3.854 4.683 10.114 1.00 98.06 205 LEU A O 1
ATOM 1625 N N . LYS A 1 206 ? 4.331 5.670 8.148 1.00 98.12 206 LYS A N 1
ATOM 1626 C CA . LYS A 1 206 ? 3.651 6.941 8.458 1.00 98.12 206 LYS A CA 1
ATOM 1627 C C . LYS A 1 206 ? 2.143 6.765 8.640 1.00 98.12 206 LYS A C 1
ATOM 1629 O O . LYS A 1 206 ? 1.549 7.407 9.502 1.00 98.12 206 LYS A O 1
ATOM 1634 N N . GLU A 1 207 ? 1.521 5.908 7.837 1.00 98.25 207 GLU A N 1
ATOM 1635 C CA . GLU A 1 207 ? 0.102 5.565 7.964 1.00 98.25 207 GLU A CA 1
ATOM 1636 C C . GLU A 1 207 ? -0.183 4.801 9.269 1.00 98.25 207 GLU A C 1
ATOM 1638 O O . GLU A 1 207 ? -1.096 5.170 10.004 1.00 98.25 207 GLU A O 1
ATOM 1643 N N . GLU A 1 208 ? 0.632 3.801 9.614 1.00 97.88 208 GLU A N 1
ATOM 1644 C CA . GLU A 1 208 ? 0.511 3.076 10.888 1.00 97.88 208 GLU A CA 1
ATOM 1645 C C . GLU A 1 208 ? 0.696 3.999 12.099 1.00 97.88 208 GLU A C 1
ATOM 1647 O O . GLU A 1 208 ? -0.060 3.912 13.065 1.00 97.88 208 GLU A O 1
ATOM 1652 N N . MET A 1 209 ? 1.653 4.930 12.040 1.00 98.06 209 MET A N 1
ATOM 1653 C CA . MET A 1 209 ? 1.827 5.939 13.086 1.00 98.06 209 MET A CA 1
ATOM 1654 C C . MET A 1 209 ? 0.585 6.816 13.252 1.00 98.06 209 MET A C 1
ATOM 1656 O O . MET A 1 209 ? 0.118 6.967 14.378 1.00 98.06 209 MET A O 1
ATOM 1660 N N . ARG A 1 210 ? 0.004 7.321 12.153 1.00 97.88 210 ARG A N 1
ATOM 1661 C CA . ARG A 1 210 ? -1.242 8.106 12.206 1.00 97.88 210 ARG A CA 1
ATOM 1662 C C . ARG A 1 210 ? -2.392 7.323 12.834 1.00 97.88 210 ARG A C 1
ATOM 1664 O O . ARG A 1 210 ? -3.131 7.883 13.635 1.00 97.88 210 ARG A O 1
ATOM 1671 N N . ARG A 1 211 ? -2.528 6.030 12.525 1.00 97.06 211 ARG A N 1
ATOM 1672 C CA . ARG A 1 211 ? -3.559 5.163 13.128 1.00 97.06 211 ARG A CA 1
ATOM 1673 C C . ARG A 1 211 ? -3.368 4.999 14.631 1.00 97.06 211 ARG A C 1
ATOM 1675 O O . ARG A 1 211 ? -4.348 4.986 15.369 1.00 97.06 211 ARG A O 1
ATOM 1682 N N . ILE A 1 212 ? -2.127 4.849 15.092 1.00 96.56 212 ILE A N 1
ATOM 1683 C CA . ILE A 1 212 ? -1.833 4.750 16.527 1.00 96.56 212 ILE A CA 1
ATOM 1684 C C . ILE A 1 212 ? -2.100 6.092 17.219 1.00 96.56 212 ILE A C 1
ATOM 1686 O O . ILE A 1 212 ? -2.729 6.103 18.272 1.00 96.56 212 ILE A O 1
ATOM 1690 N N . GLU A 1 213 ? -1.687 7.210 16.617 1.00 96.19 213 GLU A N 1
ATOM 1691 C CA . GLU A 1 213 ? -1.965 8.558 17.131 1.00 96.19 213 GLU A CA 1
ATOM 1692 C C . GLU A 1 213 ? -3.473 8.812 17.242 1.00 96.19 213 GLU A C 1
ATOM 1694 O O . GLU A 1 213 ? -3.932 9.246 18.291 1.00 96.19 213 GLU A O 1
ATOM 1699 N N . GLN A 1 214 ? -4.262 8.436 16.231 1.00 96.00 214 GLN A N 1
ATOM 1700 C CA . GLN A 1 214 ? -5.727 8.507 16.287 1.00 96.00 214 GLN A CA 1
ATOM 1701 C C . GLN A 1 214 ? -6.321 7.654 17.413 1.00 96.00 214 GLN A C 1
ATOM 1703 O O . GLN A 1 214 ? -7.213 8.111 18.121 1.00 96.00 214 GLN A O 1
ATOM 1708 N N . LYS A 1 215 ? -5.821 6.433 17.632 1.00 95.00 215 LYS A N 1
ATOM 1709 C CA . LYS A 1 215 ? -6.283 5.609 18.762 1.00 95.00 215 LYS A CA 1
ATOM 1710 C C . LYS A 1 215 ? -5.977 6.273 20.103 1.00 95.00 215 LYS A C 1
ATOM 1712 O O . LYS A 1 215 ? -6.823 6.257 20.981 1.00 95.00 215 LYS A O 1
ATOM 1717 N N . LEU A 1 216 ? -4.805 6.893 20.246 1.00 94.69 216 LEU A N 1
ATOM 1718 C CA . LEU A 1 216 ? -4.422 7.612 21.466 1.00 94.69 216 LEU A CA 1
ATOM 1719 C C . LEU A 1 216 ? -5.276 8.860 21.740 1.00 94.69 216 LEU A C 1
ATOM 1721 O O . LEU A 1 216 ? -5.281 9.326 22.875 1.00 94.69 216 LEU A O 1
ATOM 1725 N N . THR A 1 217 ? -5.981 9.393 20.735 1.00 92.81 217 THR A N 1
ATOM 1726 C CA . THR A 1 217 ? -6.919 10.517 20.910 1.00 92.81 217 THR A CA 1
ATOM 1727 C C . THR A 1 217 ? -8.309 10.107 21.401 1.00 92.81 217 THR A C 1
ATOM 1729 O O . THR A 1 217 ? -9.118 10.984 21.673 1.00 92.81 217 THR A O 1
ATOM 1732 N N . CYS A 1 218 ? -8.615 8.810 21.509 1.00 89.69 218 CYS A N 1
ATOM 1733 C CA . CYS A 1 218 ? -9.889 8.348 22.062 1.00 89.69 218 CYS A CA 1
ATOM 1734 C C . CYS A 1 218 ? -9.862 8.375 23.603 1.00 89.69 218 CYS A C 1
ATOM 1736 O O . CYS A 1 218 ? -8.924 7.853 24.206 1.00 89.69 218 CYS A O 1
ATOM 1738 N N . ASP A 1 219 ? -10.907 8.931 24.224 1.00 71.75 219 ASP A N 1
ATOM 1739 C CA . ASP A 1 219 ? -10.993 9.126 25.684 1.00 71.75 219 ASP A CA 1
ATOM 1740 C C . ASP A 1 219 ? -11.270 7.827 26.476 1.00 71.75 219 ASP A C 1
ATOM 1742 O O . ASP A 1 219 ? -10.964 7.744 27.664 1.00 71.75 219 ASP A O 1
ATOM 1746 N N . GLU A 1 220 ? -11.789 6.783 25.824 1.00 88.00 220 GLU A N 1
ATOM 1747 C CA . GLU A 1 220 ? -12.147 5.494 26.441 1.00 88.00 220 GLU A CA 1
ATOM 1748 C C . GLU A 1 220 ? -11.066 4.418 26.218 1.00 88.00 220 GLU A C 1
ATOM 1750 O O . GLU A 1 220 ? -11.291 3.416 25.538 1.00 88.00 220 GLU A O 1
ATOM 1755 N N . LEU A 1 221 ? -9.861 4.616 26.759 1.00 87.50 221 LEU A N 1
ATOM 1756 C CA . LEU A 1 221 ? -8.800 3.602 26.718 1.00 87.50 221 LEU A CA 1
ATOM 1757 C C . LEU A 1 221 ? -8.262 3.277 28.109 1.00 87.50 221 LEU A C 1
ATOM 1759 O O . LEU A 1 221 ? -7.857 4.168 28.858 1.00 87.50 221 LEU A O 1
ATOM 1763 N N . ASP A 1 222 ? -8.155 1.982 28.410 1.00 93.50 222 ASP A N 1
ATOM 1764 C CA . ASP A 1 222 ? -7.487 1.504 29.620 1.00 93.50 222 ASP A CA 1
ATOM 1765 C C . ASP A 1 222 ? -6.034 1.998 29.659 1.00 93.50 222 ASP A C 1
ATOM 1767 O O . ASP A 1 222 ? -5.335 2.010 28.637 1.00 93.50 222 ASP A O 1
ATOM 1771 N N . THR A 1 223 ? -5.529 2.335 30.846 1.00 93.69 223 THR A N 1
ATOM 1772 C CA . THR A 1 223 ? -4.155 2.837 31.044 1.00 93.69 223 THR A CA 1
ATOM 1773 C C . THR A 1 223 ? -3.092 1.883 30.484 1.00 93.69 223 THR A C 1
ATOM 1775 O O . THR A 1 223 ? -2.102 2.311 29.882 1.00 93.69 223 THR A O 1
ATOM 1778 N N . GLU A 1 224 ? -3.322 0.575 30.600 1.00 95.75 224 GLU A N 1
ATOM 1779 C CA . GLU A 1 224 ? -2.458 -0.460 30.031 1.00 95.75 224 GLU A CA 1
ATOM 1780 C C . GLU A 1 224 ? -2.451 -0.425 28.492 1.00 95.75 224 GLU A C 1
ATOM 1782 O O . GLU A 1 224 ? -1.401 -0.548 27.859 1.00 95.75 224 GLU A O 1
ATOM 1787 N N . THR A 1 225 ? -3.606 -0.218 27.855 1.00 95.00 225 THR A N 1
ATOM 1788 C CA . THR A 1 225 ? -3.687 -0.136 26.387 1.00 95.00 225 THR A CA 1
ATOM 1789 C C . THR A 1 225 ? -3.042 1.142 25.860 1.00 95.00 225 THR A C 1
ATOM 1791 O O . THR A 1 225 ? -2.305 1.096 24.871 1.00 95.00 225 THR A O 1
ATOM 1794 N N . LYS A 1 226 ? -3.227 2.262 26.566 1.00 95.75 226 LYS A N 1
ATOM 1795 C CA . LYS A 1 226 ? -2.603 3.548 26.246 1.00 95.75 226 LYS A CA 1
ATOM 1796 C C . LYS A 1 226 ? -1.078 3.458 26.276 1.00 95.75 226 LYS A C 1
ATOM 1798 O O . LYS A 1 226 ? -0.426 3.804 25.293 1.00 95.75 226 LYS A O 1
ATOM 1803 N N . THR A 1 227 ? -0.503 2.908 27.346 1.00 96.25 227 THR A N 1
ATOM 1804 C CA . THR A 1 227 ? 0.959 2.734 27.461 1.00 96.25 227 THR A CA 1
ATOM 1805 C C . THR A 1 227 ? 1.526 1.800 26.384 1.00 96.25 227 THR A C 1
ATOM 1807 O O . THR A 1 227 ? 2.575 2.096 25.803 1.00 96.25 227 THR A O 1
ATOM 1810 N N . LYS A 1 228 ? 0.813 0.717 26.032 1.00 97.12 228 LYS A N 1
ATOM 1811 C CA . LYS A 1 228 ? 1.182 -0.168 24.909 1.00 97.12 228 LYS A CA 1
ATOM 1812 C C . LYS A 1 228 ? 1.196 0.570 23.569 1.00 97.12 228 LYS A C 1
ATOM 1814 O O . LYS A 1 228 ? 2.142 0.407 22.795 1.00 97.12 228 LYS A O 1
ATOM 1819 N N . LEU A 1 229 ? 0.177 1.384 23.290 1.00 96.69 229 LEU A N 1
ATOM 1820 C CA . LEU A 1 229 ? 0.089 2.178 22.061 1.00 96.69 229 LEU A CA 1
ATOM 1821 C C . LEU A 1 229 ? 1.176 3.260 22.001 1.00 96.69 229 LEU A C 1
ATOM 1823 O O . LEU A 1 229 ? 1.817 3.413 20.963 1.00 96.69 229 LEU A O 1
ATOM 1827 N N . GLU A 1 230 ? 1.452 3.953 23.106 1.00 96.56 230 GLU A N 1
ATOM 1828 C CA . GLU A 1 230 ? 2.548 4.925 23.195 1.00 96.56 230 GLU A CA 1
ATOM 1829 C C . GLU A 1 230 ? 3.917 4.273 22.958 1.00 96.56 230 GLU A C 1
ATOM 1831 O O . GLU A 1 230 ? 4.750 4.811 22.223 1.00 96.56 230 GLU A O 1
ATOM 1836 N N . HIS A 1 231 ? 4.154 3.092 23.535 1.00 98.19 231 HIS A N 1
ATOM 1837 C CA . HIS A 1 231 ? 5.377 2.328 23.295 1.00 98.19 231 HIS A CA 1
ATOM 1838 C C . HIS A 1 231 ? 5.486 1.882 21.828 1.00 98.19 231 HIS A C 1
ATOM 1840 O O . HIS A 1 231 ? 6.535 2.056 21.201 1.00 98.19 231 HIS A O 1
ATOM 1846 N N . ALA A 1 232 ? 4.396 1.373 21.245 1.00 97.81 232 ALA A N 1
ATOM 1847 C CA . ALA A 1 232 ? 4.346 1.003 19.832 1.00 97.81 232 ALA A CA 1
ATOM 1848 C C . ALA A 1 232 ? 4.624 2.205 18.913 1.00 97.81 232 ALA A C 1
ATOM 1850 O O . ALA A 1 232 ? 5.388 2.090 17.954 1.00 97.81 232 ALA A O 1
ATOM 1851 N N . LEU A 1 233 ? 4.069 3.375 19.233 1.00 98.25 233 LEU A N 1
ATOM 1852 C CA . LEU A 1 233 ? 4.306 4.623 18.514 1.00 98.25 233 LEU A CA 1
ATOM 1853 C C . LEU A 1 233 ? 5.774 5.052 18.583 1.00 98.25 233 LEU A C 1
ATOM 1855 O O . LEU A 1 233 ? 6.354 5.403 17.554 1.00 98.25 233 LEU A O 1
ATOM 1859 N N . LYS A 1 234 ? 6.404 4.980 19.762 1.00 98.19 234 LYS A N 1
ATOM 1860 C CA . LYS A 1 234 ? 7.841 5.262 19.925 1.00 98.19 234 LYS A CA 1
ATOM 1861 C C . LYS A 1 234 ? 8.692 4.313 19.078 1.00 98.19 234 LYS A C 1
ATOM 1863 O O . LYS A 1 234 ? 9.562 4.773 18.340 1.00 98.19 234 LYS A O 1
ATOM 1868 N N . ALA A 1 235 ? 8.397 3.013 19.109 1.00 98.12 235 ALA A N 1
ATOM 1869 C CA . ALA A 1 235 ? 9.097 2.020 18.295 1.00 98.12 235 ALA A CA 1
ATOM 1870 C C . ALA A 1 235 ? 8.956 2.301 16.786 1.00 98.12 235 ALA A C 1
ATOM 1872 O O . ALA A 1 235 ? 9.944 2.264 16.049 1.00 98.12 235 ALA A O 1
ATOM 1873 N N . ARG A 1 236 ? 7.750 2.656 16.319 1.00 97.94 236 ARG A N 1
ATOM 1874 C CA . ARG A 1 236 ? 7.509 3.005 14.909 1.00 97.94 236 ARG A CA 1
ATOM 1875 C C . ARG A 1 236 ? 8.192 4.304 14.488 1.00 97.94 236 ARG A C 1
ATOM 1877 O O . ARG A 1 236 ? 8.714 4.343 13.379 1.00 97.94 236 ARG A O 1
ATOM 1884 N N . LYS A 1 237 ? 8.271 5.318 15.358 1.00 98.31 237 LYS A N 1
ATOM 1885 C CA . LYS A 1 237 ? 9.034 6.557 15.098 1.00 98.31 237 LYS A CA 1
ATOM 1886 C C . LYS A 1 237 ? 10.521 6.272 14.871 1.00 98.31 237 LYS A C 1
ATOM 1888 O O . LYS A 1 237 ? 11.103 6.788 13.919 1.00 98.31 237 LYS A O 1
ATOM 1893 N N . ILE A 1 238 ? 11.119 5.405 15.691 1.00 98.12 238 ILE A N 1
ATOM 1894 C CA . ILE A 1 238 ? 12.519 4.983 15.521 1.00 98.12 238 ILE A CA 1
ATOM 1895 C C . ILE A 1 238 ? 12.695 4.258 14.184 1.00 98.12 238 ILE A C 1
ATOM 1897 O O . ILE A 1 238 ? 13.585 4.615 13.409 1.00 98.12 238 ILE A O 1
ATOM 1901 N N . GLN A 1 239 ? 11.819 3.295 13.881 1.00 97.88 239 GLN A N 1
ATOM 1902 C CA . GLN A 1 239 ? 11.864 2.557 12.619 1.00 97.88 239 GLN A CA 1
ATOM 1903 C C . GLN A 1 239 ? 11.721 3.486 11.406 1.00 97.88 239 GLN A C 1
ATOM 1905 O O . GLN A 1 239 ? 12.498 3.378 10.461 1.00 97.88 239 GLN A O 1
ATOM 1910 N N . LEU A 1 240 ? 10.779 4.433 11.449 1.00 98.25 240 LEU A N 1
ATOM 1911 C CA . LEU A 1 240 ? 10.587 5.423 10.393 1.00 98.25 240 LEU A CA 1
ATOM 1912 C C . LEU A 1 240 ? 11.865 6.232 10.154 1.00 98.25 240 LEU A C 1
ATOM 1914 O O . LEU A 1 240 ? 12.293 6.355 9.011 1.00 98.25 240 LEU A O 1
ATOM 1918 N N . SER A 1 241 ? 12.516 6.707 11.221 1.00 98.25 241 SER A N 1
ATOM 1919 C CA . SER A 1 241 ? 13.757 7.482 11.097 1.00 98.25 241 SER A CA 1
ATOM 1920 C C . SER A 1 241 ? 14.891 6.698 10.418 1.00 98.25 241 SER A C 1
ATOM 1922 O O . SER A 1 241 ? 15.690 7.274 9.680 1.00 98.25 241 SER A O 1
ATOM 1924 N N . ALA A 1 242 ? 14.965 5.380 10.636 1.00 98.12 242 ALA A N 1
ATOM 1925 C CA . ALA A 1 242 ? 15.950 4.516 9.991 1.00 98.12 242 ALA A CA 1
ATOM 1926 C C . ALA A 1 242 ? 15.618 4.292 8.505 1.00 98.12 242 ALA A C 1
ATOM 1928 O O . ALA A 1 242 ? 16.490 4.412 7.644 1.00 98.12 242 ALA A O 1
ATOM 1929 N N . GLU A 1 243 ? 14.349 4.027 8.192 1.00 98.19 243 GLU A N 1
ATOM 1930 C CA . GLU A 1 243 ? 13.878 3.791 6.823 1.00 98.19 243 GLU A CA 1
ATOM 1931 C C . GLU A 1 243 ? 13.941 5.055 5.951 1.00 98.19 243 GLU A C 1
ATOM 1933 O O . GLU A 1 243 ? 14.240 4.953 4.760 1.00 98.19 243 GLU A O 1
ATOM 1938 N N . GLU A 1 244 ? 13.716 6.243 6.523 1.00 97.69 244 GLU A N 1
ATOM 1939 C CA . GLU A 1 244 ? 13.875 7.534 5.839 1.00 97.69 244 GLU A CA 1
ATOM 1940 C C . GLU A 1 244 ? 15.341 7.813 5.482 1.00 97.69 244 GLU A C 1
ATOM 1942 O O . GLU A 1 244 ? 15.628 8.268 4.373 1.00 97.69 244 GLU A O 1
ATOM 1947 N N . LYS A 1 245 ? 16.288 7.468 6.368 1.00 98.00 245 LYS A N 1
ATOM 1948 C CA . LYS A 1 245 ? 17.727 7.532 6.058 1.00 98.00 245 LYS A CA 1
ATOM 1949 C C . LYS A 1 245 ? 18.091 6.582 4.917 1.00 98.00 245 LYS A C 1
ATOM 1951 O O . LYS A 1 245 ? 18.799 6.980 3.994 1.00 98.00 245 LYS A O 1
ATOM 1956 N N . LEU A 1 246 ? 17.565 5.356 4.942 1.00 97.81 246 LEU A N 1
ATOM 1957 C CA . LEU A 1 246 ? 17.787 4.380 3.873 1.00 97.81 246 LEU A CA 1
ATOM 1958 C C . LEU A 1 246 ? 17.157 4.827 2.543 1.00 97.81 246 LEU A C 1
ATOM 1960 O O . LEU A 1 246 ? 17.747 4.632 1.481 1.00 97.81 246 LEU A O 1
ATOM 1964 N N . PHE A 1 247 ? 15.983 5.460 2.580 1.00 98.31 247 PHE A N 1
ATOM 1965 C CA . PHE A 1 247 ? 15.361 6.063 1.402 1.00 98.31 247 PHE A CA 1
ATOM 1966 C C . PHE A 1 247 ? 16.227 7.180 0.814 1.00 98.31 247 PHE A C 1
ATOM 1968 O O . PHE A 1 247 ? 16.499 7.171 -0.387 1.00 98.31 247 PHE A O 1
ATOM 1975 N N . ALA A 1 248 ? 16.720 8.092 1.657 1.00 97.56 248 ALA A N 1
ATOM 1976 C CA . ALA A 1 248 ? 17.618 9.162 1.233 1.00 97.56 248 ALA A CA 1
ATOM 1977 C C . ALA A 1 248 ? 18.910 8.610 0.608 1.00 97.56 248 ALA A C 1
ATOM 1979 O O . ALA A 1 248 ? 19.340 9.092 -0.441 1.00 97.56 248 ALA A O 1
ATOM 1980 N N . GLN A 1 249 ? 19.485 7.557 1.196 1.00 97.44 249 GLN A N 1
ATOM 1981 C CA . GLN A 1 249 ? 20.649 6.869 0.640 1.00 97.44 249 GLN A CA 1
ATOM 1982 C C . GLN A 1 249 ? 20.354 6.288 -0.750 1.00 97.44 249 GLN A C 1
ATOM 1984 O O . GLN A 1 249 ? 21.038 6.634 -1.709 1.00 97.44 249 GLN A O 1
ATOM 1989 N N . LYS A 1 250 ? 19.286 5.490 -0.897 1.00 97.25 250 LYS A N 1
ATOM 1990 C CA . LYS A 1 250 ? 18.895 4.902 -2.194 1.00 97.25 250 LYS A CA 1
ATOM 1991 C C . LYS A 1 250 ? 18.610 5.964 -3.260 1.00 97.25 250 LYS A C 1
ATOM 1993 O O . LYS A 1 250 ? 18.920 5.765 -4.433 1.00 97.25 250 LYS A O 1
ATOM 1998 N N . MET A 1 251 ? 18.024 7.094 -2.864 1.00 97.44 251 MET A N 1
ATOM 1999 C CA . MET A 1 251 ? 17.803 8.236 -3.753 1.00 97.44 251 MET A CA 1
ATOM 2000 C C . MET A 1 251 ? 19.117 8.854 -4.237 1.00 97.44 251 MET A C 1
ATOM 2002 O O . MET A 1 251 ? 19.229 9.190 -5.417 1.00 97.44 251 MET A O 1
ATOM 2006 N N . ASN A 1 252 ? 20.112 8.992 -3.360 1.00 97.12 252 ASN A N 1
ATOM 2007 C CA . ASN A 1 252 ? 21.435 9.490 -3.735 1.00 97.12 252 ASN A CA 1
ATOM 2008 C C . ASN A 1 252 ? 22.162 8.512 -4.670 1.00 97.12 252 ASN A C 1
ATOM 2010 O O . ASN A 1 252 ? 22.666 8.944 -5.705 1.00 97.12 252 ASN A O 1
ATOM 2014 N N . ASP A 1 253 ? 22.114 7.208 -4.386 1.00 95.00 253 ASP A N 1
ATOM 2015 C CA . ASP A 1 253 ? 22.701 6.171 -5.247 1.00 95.00 253 ASP A CA 1
ATOM 2016 C C . ASP A 1 253 ? 22.088 6.195 -6.659 1.00 95.00 253 ASP A C 1
ATOM 2018 O O . ASP A 1 253 ? 22.786 6.085 -7.671 1.00 95.00 253 ASP A O 1
ATOM 2022 N N . LEU A 1 254 ? 20.763 6.367 -6.753 1.00 95.25 254 LEU A N 1
ATOM 2023 C CA . LEU A 1 254 ? 20.063 6.474 -8.034 1.00 95.25 254 LEU A CA 1
ATOM 2024 C C . LEU A 1 254 ? 20.474 7.735 -8.807 1.00 95.25 254 LEU A C 1
ATOM 2026 O O . LEU A 1 254 ? 20.704 7.658 -10.016 1.00 95.25 254 LEU A O 1
ATOM 2030 N N . LYS A 1 255 ? 20.597 8.881 -8.123 1.00 95.31 255 LYS A N 1
ATOM 2031 C CA . LYS A 1 255 ? 21.091 10.128 -8.729 1.00 95.31 255 LYS A CA 1
ATOM 2032 C C . LYS A 1 255 ? 22.511 9.958 -9.261 1.00 95.31 255 LYS A C 1
ATOM 2034 O O . LYS A 1 255 ? 22.775 10.333 -10.399 1.00 95.31 255 LYS A O 1
ATOM 2039 N N . GLU A 1 256 ? 23.399 9.336 -8.492 1.00 94.44 256 GLU A N 1
ATOM 2040 C CA . GLU A 1 256 ? 24.779 9.082 -8.915 1.00 94.44 256 GLU A CA 1
ATOM 2041 C C . GLU A 1 256 ? 24.838 8.181 -10.162 1.00 94.44 256 GLU A C 1
ATOM 2043 O O . GLU A 1 256 ? 25.612 8.431 -11.089 1.00 94.44 256 GLU A O 1
ATOM 2048 N N . LEU A 1 257 ? 23.988 7.148 -10.235 1.00 91.56 257 LEU A N 1
ATOM 2049 C CA . LEU A 1 257 ? 23.871 6.304 -11.430 1.00 91.56 257 LEU A CA 1
ATOM 2050 C C . LEU A 1 257 ? 23.379 7.085 -12.653 1.00 91.56 257 LEU A C 1
ATOM 2052 O O . LEU A 1 257 ? 23.858 6.830 -13.760 1.00 91.56 257 LEU A O 1
ATOM 2056 N N . LEU A 1 258 ? 22.446 8.020 -12.465 1.00 92.12 258 LEU A N 1
ATOM 2057 C CA . LEU A 1 258 ? 21.929 8.870 -13.536 1.00 92.12 258 LEU A CA 1
ATOM 2058 C C . LEU A 1 258 ? 23.000 9.848 -14.045 1.00 92.12 258 LEU A C 1
ATOM 2060 O O . LEU A 1 258 ? 23.171 9.997 -15.253 1.00 92.12 258 LEU A O 1
ATOM 2064 N N . GLU A 1 259 ? 23.774 10.462 -13.148 1.00 92.44 259 GLU A N 1
ATOM 2065 C CA . GLU A 1 259 ? 24.891 11.339 -13.526 1.00 92.44 259 GLU A CA 1
ATOM 2066 C C . GLU A 1 259 ? 25.981 10.577 -14.297 1.00 92.44 259 GLU A C 1
ATOM 2068 O O . GLU A 1 259 ? 26.466 11.046 -15.328 1.00 92.44 259 GLU A O 1
ATOM 2073 N N . LYS A 1 260 ? 26.289 9.336 -13.895 1.00 88.44 260 LYS A N 1
ATOM 2074 C CA . LYS A 1 260 ? 27.209 8.452 -14.636 1.00 88.44 260 LYS A CA 1
ATOM 2075 C C . LYS A 1 260 ? 26.726 8.094 -16.048 1.00 88.44 260 LYS A C 1
ATOM 2077 O O . LYS A 1 260 ? 27.552 7.725 -16.882 1.00 88.44 260 LYS A O 1
ATOM 2082 N N . GLN A 1 261 ? 25.421 8.151 -16.328 1.00 82.94 261 GLN A N 1
ATOM 2083 C CA . GLN A 1 261 ? 24.885 7.963 -17.684 1.00 82.94 261 GLN A CA 1
ATOM 2084 C C . GLN A 1 261 ? 25.084 9.214 -18.544 1.00 82.94 261 GLN A C 1
ATOM 2086 O O . GLN A 1 261 ? 25.484 9.104 -19.703 1.00 82.94 261 GLN A O 1
ATOM 2091 N N . LYS A 1 262 ? 24.875 10.405 -17.967 1.00 83.19 262 LYS A N 1
ATOM 2092 C CA . LYS A 1 262 ? 25.055 11.684 -18.671 1.00 83.19 262 LYS A CA 1
ATOM 2093 C C . LYS A 1 262 ? 26.496 11.885 -19.139 1.00 83.19 262 LYS A C 1
ATOM 2095 O O . LYS A 1 262 ? 26.717 12.266 -20.284 1.00 83.19 262 LYS A O 1
ATOM 2100 N N . THR A 1 263 ? 27.476 11.561 -18.294 1.00 77.38 263 THR A N 1
ATOM 2101 C CA . THR A 1 263 ? 28.902 11.712 -18.638 1.00 77.38 263 THR A CA 1
ATOM 2102 C C . THR A 1 263 ? 29.362 10.743 -19.730 1.00 77.38 263 THR A C 1
ATOM 2104 O O . THR A 1 263 ? 30.206 11.099 -20.546 1.00 77.38 263 THR A O 1
ATOM 2107 N N . LYS A 1 264 ? 28.774 9.542 -19.811 1.00 66.19 264 LYS A N 1
ATOM 2108 C CA . LYS A 1 264 ? 29.075 8.557 -20.866 1.00 66.19 264 LYS A CA 1
ATOM 2109 C C . LYS A 1 264 ? 28.411 8.880 -22.204 1.00 66.19 264 LYS A C 1
ATOM 2111 O O . LYS A 1 264 ? 29.002 8.606 -23.244 1.00 66.19 264 LYS A O 1
ATOM 2116 N N . GLY A 1 265 ? 27.225 9.491 -22.186 1.00 56.47 265 GLY A N 1
ATOM 2117 C CA . GLY A 1 265 ? 26.542 9.965 -23.395 1.00 56.47 265 GLY A CA 1
ATOM 2118 C C . GLY A 1 265 ? 27.265 11.116 -24.109 1.00 56.47 265 GLY A C 1
ATOM 2119 O O . GLY A 1 265 ? 27.045 11.320 -25.296 1.00 56.47 265 GLY A O 1
ATOM 2120 N N . SER A 1 266 ? 28.167 11.827 -23.422 1.00 48.41 266 SER A N 1
ATOM 2121 C CA . SER A 1 266 ? 28.936 12.949 -23.983 1.00 48.41 266 SER A CA 1
ATOM 2122 C C . SER A 1 266 ? 30.189 12.537 -24.775 1.00 48.41 266 SER A C 1
ATOM 2124 O O . SER A 1 266 ? 30.811 13.396 -25.393 1.00 48.41 266 SER A O 1
ATOM 2126 N N . ALA A 1 267 ? 30.586 11.257 -24.771 1.00 46.19 267 ALA A N 1
ATOM 2127 C CA . ALA A 1 267 ? 31.815 10.783 -25.428 1.00 46.19 267 ALA A CA 1
ATOM 2128 C C . ALA A 1 267 ? 31.617 10.299 -26.884 1.00 46.19 267 ALA A C 1
ATOM 2130 O O . ALA A 1 267 ? 32.578 9.888 -27.527 1.00 46.19 267 ALA A O 1
ATOM 2131 N N . PHE A 1 268 ? 30.390 10.354 -27.413 1.00 42.59 268 PHE A N 1
ATOM 2132 C CA . PHE A 1 268 ? 30.050 9.995 -28.797 1.00 42.59 268 PHE A CA 1
ATOM 2133 C C . PHE A 1 268 ? 29.340 11.161 -29.502 1.00 42.59 268 PHE A C 1
ATOM 2135 O O . PHE A 1 268 ? 28.192 11.053 -29.921 1.00 42.59 268 PHE A O 1
ATOM 2142 N N . GLY A 1 269 ? 30.023 12.297 -29.621 1.00 39.25 269 GLY A N 1
ATOM 2143 C CA . GLY A 1 269 ? 29.707 13.313 -30.624 1.00 39.25 269 GLY A CA 1
ATOM 2144 C C . GLY A 1 269 ? 30.914 13.444 -31.551 1.00 39.25 269 GLY A C 1
ATOM 2145 O O . GLY A 1 269 ? 32.011 13.654 -31.029 1.00 39.25 269 GLY A O 1
ATOM 2146 N N . PRO A 1 270 ? 30.787 13.281 -32.883 1.00 40.16 270 PRO A N 1
ATOM 2147 C CA . PRO A 1 270 ? 31.894 13.621 -33.766 1.00 40.16 270 PRO A CA 1
ATOM 2148 C C . PRO A 1 270 ? 32.222 15.111 -33.574 1.00 40.16 270 PRO A C 1
ATOM 2150 O O . PRO A 1 270 ? 31.295 15.903 -33.366 1.00 40.16 270 PRO A O 1
ATOM 2153 N N . PRO A 1 271 ? 33.503 15.520 -33.625 1.00 39.16 271 PRO A N 1
ATOM 2154 C CA . PRO A 1 271 ? 33.816 16.936 -33.698 1.00 39.16 271 PRO A CA 1
ATOM 2155 C C . PRO A 1 271 ? 33.103 17.482 -34.934 1.00 39.16 271 PRO A C 1
ATOM 2157 O O . PRO A 1 271 ? 33.273 16.958 -36.035 1.00 39.16 271 PRO A O 1
ATOM 2160 N N . LEU A 1 272 ? 32.260 18.497 -34.735 1.00 42.78 272 LEU A N 1
ATOM 2161 C CA . LEU A 1 272 ? 31.783 19.342 -35.818 1.00 42.78 272 LEU A CA 1
ATOM 2162 C C . LEU A 1 272 ? 33.034 19.921 -36.476 1.00 42.78 272 LEU A C 1
ATOM 2164 O O . LEU A 1 272 ? 33.643 20.856 -35.962 1.00 42.78 272 LEU A O 1
ATOM 2168 N N . ALA A 1 273 ? 33.461 19.295 -37.569 1.00 42.41 273 ALA A N 1
ATOM 2169 C CA . ALA A 1 273 ? 34.395 19.896 -38.489 1.00 42.41 273 ALA A CA 1
ATOM 2170 C C . ALA A 1 273 ? 33.708 21.158 -39.007 1.00 42.41 273 ALA A C 1
ATOM 2172 O O . ALA A 1 273 ? 32.709 21.076 -39.724 1.00 42.41 273 ALA A O 1
ATOM 2173 N N . SER A 1 274 ? 34.208 22.312 -38.574 1.00 40.66 274 SER A N 1
ATOM 2174 C CA . SER A 1 274 ? 33.910 23.598 -39.183 1.00 40.66 274 SER A CA 1
ATOM 2175 C C . SER A 1 274 ? 34.263 23.497 -40.663 1.00 40.66 274 SER A C 1
ATOM 2177 O O . SER A 1 274 ? 35.436 23.490 -41.033 1.00 40.66 274 SER A O 1
ATOM 2179 N N . ALA A 1 275 ? 33.239 23.334 -41.493 1.00 43.91 275 ALA A N 1
ATOM 2180 C CA . ALA A 1 275 ? 33.330 23.555 -42.918 1.00 43.91 275 ALA A CA 1
ATOM 2181 C C . ALA A 1 275 ? 32.898 24.998 -43.188 1.00 43.91 275 ALA A C 1
ATOM 2183 O O . ALA A 1 275 ? 31.802 25.388 -42.782 1.00 43.91 275 ALA A O 1
ATOM 2184 N N . GLN A 1 276 ? 33.767 25.681 -43.939 1.00 38.91 276 GLN A N 1
ATOM 2185 C CA . GLN A 1 276 ? 33.728 27.056 -44.454 1.00 38.91 276 GLN A CA 1
ATOM 2186 C C . GLN A 1 276 ? 34.363 28.117 -43.556 1.00 38.91 276 GLN A C 1
ATOM 2188 O O . GLN A 1 276 ? 33.817 28.432 -42.479 1.00 38.91 276 GLN A O 1
#

Secondary structure (DSSP, 8-state):
----------------------------PPPPPPP-----------------------GGGGTTSSB-HHHHHHS--TTGGG-SSBSSGGG---TT-HHHHHHHHHHHHHHHHHHHHHHHHHHHHHHHHH-----SS--SS---SS------------PPPTT---------SS-PPPHHHHHHHHHHHHHHHHHHHHHHHHHHHHHHHHHHHHHHT-S---HHHHHHHHHHHHHHHHHHHHHHHHHHHHHHHHHHHHHHHHHHHTT---------

Sequence (276 aa):
MVSSSRVPSTLTVWDVLPATLKASGDNSPRPRAPSRASGTSSPQSSSSGRSNTSKFEPNWAKLKTEMCRNFKKDGRCEFAKTCWYAHSPDEIRSSDDKESGEAALKLIQEEKRKLDQQRAQAKNQTRKHKKRPNHARNFHNRECEFPCLDAVPVLTFSSPPPRSFIPSLNVYCGRWPHAAEVKQATKLQQSLDSMLRQERTVINLKEEMRRIEQKLTCDELDTETKTKLEHALKARKIQLSAEEKLFAQKMNDLKELLEKQKTKGSAFGPPLASAQ

Organism: Steinernema carpocapsae (NCBI:txid34508)

Foldseek 3Di:
DDDDDDDDDDDDDDDDDDDDDDDDDDDDDDDDDDDDDDDDDDDDDDDDDDDPDPPVPPLLLQAQQAADPCCVPPVDDPCPLLDSHDNDPVSHDDSVPVVVSVVSVVVSVVVVVVVVVVVVVVVVVVVVVVPPDPPPPDPPDDPDPDDDDDDDDDDDDDDDDPDQDDPPPPPPDVDDPDPVVSVLVVVLVVLVVVLVVLVVVLVVLVVVLVVLVVVLPDPPDDPVVNVVSVVVNVVSVVVSVVSVVVSVVSVVVSVVSVVVVVVVVVPPDDPPPDDD

Radius of gyration: 35.05 Å; chains: 1; bounding box: 114×71×84 Å

InterPro domains:
  IPR000571 Zinc finger, CCCH-type [PS50103] (62-90)
  IPR000571 Zinc finger, CCCH-type [SM00356] (62-89)
  IPR036855 Zinc finger, CCCH-type superfamily [SSF90229] (60-93)